Protein AF-A0A923YAT2-F1 (afdb_monomer)

Structure (mmCIF, N/CA/C/O backbone):
data_AF-A0A923YAT2-F1
#
_entry.id   AF-A0A923YAT2-F1
#
loop_
_atom_site.group_PDB
_atom_site.id
_atom_site.type_symbol
_atom_site.label_atom_id
_atom_site.label_alt_id
_atom_site.label_comp_id
_atom_site.label_asym_id
_atom_site.label_entity_id
_atom_site.label_seq_id
_atom_site.pdbx_PDB_ins_code
_atom_site.Cartn_x
_atom_site.Cartn_y
_atom_site.Cartn_z
_atom_site.occupancy
_atom_site.B_iso_or_equiv
_atom_site.auth_seq_id
_atom_site.auth_comp_id
_atom_site.auth_asym_id
_atom_site.auth_atom_id
_atom_site.pdbx_PDB_model_num
ATOM 1 N N . GLY A 1 1 ? 1.892 9.939 -22.460 1.00 54.97 1 GLY A N 1
ATOM 2 C CA . GLY A 1 1 ? 1.083 11.051 -21.912 1.00 54.97 1 GLY A CA 1
ATOM 3 C C . GLY A 1 1 ? 0.301 11.805 -22.978 1.00 54.97 1 GLY A C 1
ATOM 4 O O . GLY A 1 1 ? 0.385 11.478 -24.155 1.00 54.97 1 GLY A O 1
ATOM 5 N N . SER A 1 2 ? -0.443 12.838 -22.567 1.00 58.19 2 SER A N 1
ATOM 6 C CA . SER A 1 2 ? -1.268 13.703 -23.445 1.00 58.19 2 SER A CA 1
ATOM 7 C C . SER A 1 2 ? -0.452 14.661 -24.338 1.00 58.19 2 SER A C 1
ATOM 9 O O . SER A 1 2 ? -1.023 15.493 -25.047 1.00 58.19 2 SER A O 1
ATOM 11 N N . PHE A 1 3 ? 0.873 14.584 -24.266 1.00 66.81 3 PHE A N 1
ATOM 12 C CA . PHE A 1 3 ? 1.813 15.432 -24.986 1.00 66.81 3 PHE A CA 1
ATOM 13 C C . PHE A 1 3 ? 2.069 14.915 -26.404 1.00 66.81 3 PHE A C 1
ATOM 15 O O . PHE A 1 3 ? 1.923 13.723 -26.682 1.00 66.81 3 PHE A O 1
ATOM 22 N N . GLY A 1 4 ? 2.454 15.818 -27.308 1.00 66.25 4 GLY A N 1
ATOM 23 C CA . GLY A 1 4 ? 2.829 15.438 -28.671 1.00 66.25 4 GLY A CA 1
ATOM 24 C C . GLY A 1 4 ? 4.043 14.494 -28.679 1.00 66.25 4 GLY A C 1
ATOM 25 O O . GLY A 1 4 ? 4.857 14.554 -27.757 1.00 66.25 4 GLY A O 1
ATOM 26 N N . PRO A 1 5 ? 4.207 13.648 -29.713 1.00 60.94 5 PRO A N 1
ATOM 27 C CA . PRO A 1 5 ? 5.290 12.658 -29.778 1.00 60.94 5 PRO A CA 1
ATOM 28 C C . PRO A 1 5 ? 6.702 13.272 -29.740 1.00 60.94 5 PRO A C 1
ATOM 30 O O . PRO A 1 5 ? 7.642 12.603 -29.323 1.00 60.94 5 PRO A O 1
ATOM 33 N N . ASP A 1 6 ? 6.851 14.544 -30.121 1.00 65.69 6 ASP A N 1
ATOM 34 C CA . ASP A 1 6 ? 8.136 15.260 -30.119 1.00 65.69 6 ASP A CA 1
ATOM 35 C C . ASP A 1 6 ? 8.481 15.915 -28.766 1.00 65.69 6 ASP A C 1
ATOM 37 O O . ASP A 1 6 ? 9.555 16.498 -28.604 1.00 65.69 6 ASP A O 1
ATOM 41 N N . GLN A 1 7 ? 7.576 15.862 -27.784 1.00 64.69 7 GLN A N 1
ATOM 42 C CA . GLN A 1 7 ? 7.784 16.454 -26.462 1.00 64.69 7 GLN A CA 1
ATOM 43 C C . GLN A 1 7 ? 8.423 15.434 -25.519 1.00 64.69 7 GLN A C 1
ATOM 45 O O . GLN A 1 7 ? 7.945 14.306 -25.392 1.00 64.69 7 GLN A O 1
ATOM 50 N N . ARG A 1 8 ? 9.496 15.824 -24.820 1.00 60.69 8 ARG A N 1
ATOM 51 C CA . ARG A 1 8 ? 10.246 14.947 -23.897 1.00 60.69 8 ARG A CA 1
ATOM 52 C C . ARG A 1 8 ? 9.346 14.394 -22.787 1.00 60.69 8 ARG A C 1
ATOM 54 O O . ARG A 1 8 ? 9.503 13.250 -22.364 1.00 60.69 8 ARG A O 1
ATOM 61 N N . GLU A 1 9 ? 8.376 15.197 -22.369 1.00 66.69 9 GLU A N 1
ATOM 62 C CA . GLU A 1 9 ? 7.363 14.903 -21.362 1.00 66.69 9 GLU A CA 1
ATOM 63 C C . GLU A 1 9 ? 6.476 13.719 -21.762 1.00 66.69 9 GLU A C 1
ATOM 65 O O . GLU A 1 9 ? 5.978 13.017 -20.890 1.00 66.69 9 GLU A O 1
ATOM 70 N N . SER A 1 10 ? 6.329 13.424 -23.060 1.00 63.16 10 SER A N 1
ATOM 71 C CA . SER A 1 10 ? 5.505 12.305 -23.534 1.00 63.16 10 SER A CA 1
ATOM 72 C C . SER A 1 10 ? 5.975 10.943 -23.002 1.00 63.16 10 SER A C 1
ATOM 74 O O . SER A 1 10 ? 5.135 10.070 -22.776 1.00 63.16 10 SER A O 1
ATOM 76 N N . SER A 1 11 ? 7.284 10.807 -22.746 1.00 67.19 11 SER A N 1
ATOM 77 C CA . SER A 1 11 ? 7.952 9.614 -22.199 1.00 67.19 11 SER A CA 1
ATOM 78 C C . SER A 1 11 ? 8.101 9.607 -20.671 1.00 67.19 11 SER A C 1
ATOM 80 O O . SER A 1 11 ? 8.529 8.611 -20.092 1.00 67.19 11 SER A O 1
ATOM 82 N N . ALA A 1 12 ? 7.758 10.720 -20.016 1.00 71.81 12 ALA A N 1
ATOM 83 C CA . ALA A 1 12 ? 7.794 10.887 -18.563 1.00 71.81 12 ALA A CA 1
ATOM 84 C C . ALA A 1 12 ? 6.390 10.927 -17.932 1.00 71.81 12 ALA A C 1
ATOM 86 O O . ALA A 1 12 ? 6.276 11.007 -16.711 1.00 71.81 12 ALA A O 1
ATOM 87 N N . ASP A 1 13 ? 5.340 10.923 -18.756 1.00 78.25 13 ASP A N 1
ATOM 88 C CA . ASP A 1 13 ? 3.966 11.189 -18.346 1.00 78.25 13 ASP A CA 1
ATOM 89 C C . ASP A 1 13 ? 2.993 10.097 -18.806 1.00 78.25 13 ASP A C 1
ATOM 91 O O . ASP A 1 13 ? 3.117 9.528 -19.897 1.00 78.25 13 ASP A O 1
ATOM 95 N N . PHE A 1 14 ? 1.960 9.875 -17.999 1.00 86.88 14 PHE A N 1
ATOM 96 C CA . PHE A 1 14 ? 0.966 8.819 -18.167 1.00 86.88 14 PHE A CA 1
ATOM 97 C C . PHE A 1 14 ? -0.421 9.403 -18.427 1.00 86.88 14 PHE A C 1
ATOM 99 O O . PHE A 1 14 ? -0.790 10.449 -17.896 1.00 86.88 14 PHE A O 1
ATOM 106 N N . PHE A 1 15 ? -1.238 8.712 -19.219 1.00 87.44 15 PHE A N 1
ATOM 107 C CA . PHE A 1 15 ? -2.654 9.048 -19.319 1.00 87.44 15 PHE A CA 1
ATOM 108 C C . PHE A 1 15 ? -3.359 8.856 -17.962 1.00 87.44 15 PHE A C 1
ATOM 110 O O . PHE A 1 15 ? -2.971 7.988 -17.169 1.00 87.44 15 PHE A O 1
ATOM 117 N N . PRO A 1 16 ? -4.434 9.616 -17.678 1.00 87.69 16 PRO A N 1
ATOM 118 C CA . PRO A 1 16 ? -5.223 9.419 -16.467 1.00 87.69 16 PRO A CA 1
ATOM 119 C C . PRO A 1 16 ? -5.673 7.958 -16.306 1.00 87.69 16 PRO A C 1
ATOM 121 O O . PRO A 1 16 ? -6.357 7.408 -17.168 1.00 87.69 16 PRO A O 1
ATOM 124 N N . GLY A 1 17 ? -5.286 7.324 -15.196 1.00 87.75 17 GLY A N 1
ATOM 125 C CA . GLY A 1 17 ? -5.617 5.927 -14.899 1.00 87.75 17 GLY A CA 1
ATOM 126 C C . GLY A 1 17 ? -4.781 4.871 -15.639 1.00 87.75 17 GLY A C 1
ATOM 127 O O . GLY A 1 17 ? -5.051 3.677 -15.478 1.00 87.75 17 GLY A O 1
ATOM 128 N N . GLU A 1 18 ? -3.782 5.269 -16.433 1.00 91.75 18 GLU A N 1
ATOM 129 C CA . GLU A 1 18 ? -2.864 4.343 -17.107 1.00 91.75 18 GLU A CA 1
ATOM 130 C C . GLU A 1 18 ? -1.919 3.675 -16.105 1.00 91.75 18 GLU A C 1
ATOM 132 O O . GLU A 1 18 ? -1.919 2.447 -16.006 1.00 91.75 18 GLU A O 1
ATOM 137 N N . TYR A 1 19 ? -1.179 4.492 -15.347 1.00 94.25 19 TYR A N 1
ATOM 138 C CA . TYR A 1 19 ? -0.195 4.057 -14.354 1.00 94.25 19 TYR A CA 1
ATOM 139 C C . TYR A 1 19 ? -0.755 4.085 -12.928 1.00 94.25 19 TYR A C 1
ATOM 141 O O . TYR A 1 19 ? -0.796 3.055 -12.260 1.00 94.25 19 TYR A O 1
ATOM 149 N N . THR A 1 20 ? -1.236 5.239 -12.461 1.00 95.44 20 THR A N 1
ATOM 150 C CA . THR A 1 20 ? -1.784 5.397 -11.105 1.00 95.44 20 THR A CA 1
ATOM 151 C C . THR A 1 20 ? -3.303 5.387 -11.133 1.00 95.44 20 THR A C 1
ATOM 153 O O . THR A 1 20 ? -3.920 6.141 -11.890 1.00 95.44 20 THR A O 1
ATOM 156 N N . ARG A 1 21 ? -3.916 4.574 -10.269 1.00 96.12 21 ARG A N 1
ATOM 157 C CA . ARG A 1 21 ? -5.365 4.572 -10.034 1.00 96.12 21 ARG A CA 1
ATOM 158 C C . ARG A 1 21 ? -5.662 4.780 -8.561 1.00 96.12 21 ARG A C 1
ATOM 160 O O . ARG A 1 21 ? -5.119 4.071 -7.720 1.00 96.12 21 ARG A O 1
ATOM 167 N N . ASP A 1 22 ? -6.552 5.723 -8.278 1.00 95.56 22 ASP A N 1
ATOM 168 C CA . ASP A 1 22 ? -7.199 5.848 -6.975 1.00 95.56 22 ASP A CA 1
ATOM 169 C C . ASP A 1 22 ? -8.549 5.124 -7.017 1.00 95.56 22 ASP A C 1
ATOM 171 O O . ASP A 1 22 ? -9.368 5.335 -7.917 1.00 95.56 22 ASP A O 1
ATOM 175 N N . HIS A 1 23 ? -8.761 4.231 -6.061 1.00 95.81 23 HIS A N 1
ATOM 176 C CA . HIS A 1 23 ? -9.952 3.411 -5.934 1.00 95.81 23 HIS A CA 1
ATOM 177 C C . HIS A 1 23 ? -10.751 3.890 -4.732 1.00 95.81 23 HIS A C 1
ATOM 179 O O . HIS A 1 23 ? -10.309 3.741 -3.599 1.00 95.81 23 HIS A O 1
ATOM 185 N N . VAL A 1 24 ? -11.952 4.419 -4.972 1.00 95.31 24 VAL A N 1
ATOM 186 C CA . VAL A 1 24 ? -12.795 5.035 -3.938 1.00 95.31 24 VAL A CA 1
ATOM 187 C C . VAL A 1 24 ? -14.120 4.290 -3.817 1.00 95.31 24 VAL A C 1
ATOM 189 O O . VAL A 1 24 ? -14.835 4.093 -4.802 1.00 95.31 24 VAL A O 1
ATOM 192 N N . MET A 1 25 ? -14.484 3.903 -2.595 1.00 94.19 25 MET A N 1
ATOM 193 C CA . MET A 1 25 ? -15.738 3.206 -2.321 1.00 94.19 25 MET A CA 1
ATOM 194 C C . MET A 1 25 ? -16.921 4.180 -2.232 1.00 94.19 25 MET A C 1
ATOM 196 O O . MET A 1 25 ? -17.197 4.766 -1.183 1.00 94.19 25 MET A O 1
ATOM 200 N N . ALA A 1 26 ? -17.678 4.302 -3.321 1.00 93.25 26 ALA A N 1
ATOM 201 C CA . ALA A 1 26 ? -18.949 5.022 -3.339 1.00 93.25 26 ALA A CA 1
ATOM 202 C C . ALA A 1 26 ? -20.097 4.123 -2.840 1.00 93.25 26 ALA A C 1
ATOM 204 O O . ALA A 1 26 ? -20.495 3.162 -3.499 1.00 93.25 26 ALA A O 1
ATOM 205 N N . ARG A 1 27 ? -20.660 4.435 -1.666 1.00 89.19 27 ARG A N 1
ATOM 206 C CA . ARG A 1 27 ? -21.731 3.640 -1.037 1.00 89.19 27 ARG A CA 1
ATOM 207 C C . ARG A 1 27 ? -23.100 4.086 -1.548 1.00 89.19 27 ARG A C 1
ATOM 209 O O . ARG A 1 27 ? -23.680 5.030 -1.022 1.00 89.19 27 ARG A O 1
ATOM 216 N N . THR A 1 28 ? -23.623 3.408 -2.565 1.00 85.44 28 THR A N 1
ATOM 217 C CA . THR A 1 28 ? -24.912 3.771 -3.186 1.00 85.44 28 THR A CA 1
ATOM 218 C C . THR A 1 28 ? -26.103 2.970 -2.648 1.00 85.44 28 THR A C 1
ATOM 220 O O . THR A 1 28 ? -27.251 3.328 -2.903 1.00 85.44 28 THR A O 1
ATOM 223 N N . GLY A 1 29 ? -25.864 1.885 -1.901 1.00 83.00 29 GLY A N 1
ATOM 224 C CA . GLY A 1 29 ? -26.924 0.951 -1.513 1.00 83.00 29 GLY A CA 1
ATOM 225 C C . GLY A 1 29 ? -27.576 0.337 -2.755 1.00 83.00 29 GLY A C 1
ATOM 226 O O . GLY A 1 29 ? -26.881 -0.180 -3.624 1.00 83.00 29 GLY A O 1
ATOM 227 N N . SER A 1 30 ? -28.903 0.424 -2.860 1.00 82.94 30 SER A N 1
ATOM 228 C CA . SER A 1 30 ? -29.651 0.022 -4.061 1.00 82.94 30 SER A CA 1
ATOM 229 C C . SER A 1 30 ? -29.767 1.127 -5.121 1.00 82.94 30 SER A C 1
ATOM 231 O O . SER A 1 30 ? -30.329 0.890 -6.191 1.00 82.94 30 SER A O 1
ATOM 233 N N . ALA A 1 31 ? -29.281 2.340 -4.842 1.00 85.31 31 ALA A N 1
ATOM 234 C CA . ALA A 1 31 ? -29.333 3.444 -5.790 1.00 85.31 31 ALA A CA 1
ATOM 235 C C . ALA A 1 31 ? -28.235 3.319 -6.858 1.00 85.31 31 ALA A C 1
ATOM 237 O O . ALA A 1 31 ? -27.188 2.699 -6.650 1.00 85.31 31 ALA A O 1
ATOM 238 N N . LYS A 1 32 ? -28.461 3.956 -8.011 1.00 89.19 32 LYS A N 1
ATOM 239 C CA . LYS A 1 32 ? -27.419 4.132 -9.030 1.00 89.19 32 LYS A CA 1
ATOM 240 C C . LYS A 1 32 ? -26.318 5.059 -8.508 1.00 89.19 32 LYS A C 1
ATOM 242 O O . LYS A 1 32 ? -26.571 5.925 -7.669 1.00 89.19 32 LYS A O 1
ATOM 247 N N . LEU A 1 33 ? -25.110 4.908 -9.047 1.00 91.75 33 LEU A N 1
ATOM 248 C CA . LEU A 1 33 ? -24.006 5.822 -8.767 1.00 91.75 33 LEU A CA 1
ATOM 249 C C . LEU A 1 33 ? -24.360 7.237 -9.238 1.00 91.75 33 LEU A C 1
ATOM 251 O O . LEU A 1 33 ? -24.637 7.456 -10.414 1.00 91.75 33 LEU A O 1
ATOM 255 N N . GLY A 1 34 ? -24.351 8.186 -8.304 1.00 93.06 34 GLY A N 1
ATOM 256 C CA . GLY A 1 34 ? -24.546 9.609 -8.566 1.00 93.06 34 GLY A CA 1
ATOM 257 C C . GLY A 1 34 ? -23.399 10.437 -7.994 1.00 93.06 34 GLY A C 1
ATOM 258 O O . GLY A 1 34 ? -22.631 9.955 -7.161 1.00 93.06 34 GLY A O 1
ATOM 259 N N . THR A 1 35 ? -23.304 11.703 -8.402 1.00 93.69 35 THR A N 1
ATOM 260 C CA . THR A 1 35 ? -22.211 12.611 -8.013 1.00 93.69 35 THR A CA 1
ATOM 261 C C . THR A 1 35 ? -22.046 12.727 -6.500 1.00 93.69 35 THR A C 1
ATOM 263 O O . THR A 1 35 ? -20.927 12.686 -5.999 1.00 93.69 35 THR A O 1
ATOM 266 N N . GLN A 1 36 ? -23.152 12.796 -5.755 1.00 93.50 36 GLN A N 1
ATOM 267 C CA . GLN A 1 36 ? -23.110 12.871 -4.294 1.00 93.50 36 GLN A CA 1
ATOM 268 C C . GLN A 1 36 ? -22.436 11.638 -3.672 1.00 93.50 36 GLN A C 1
ATOM 270 O O . GLN A 1 36 ? -21.592 11.788 -2.796 1.00 93.50 36 GLN A O 1
ATOM 275 N N . ALA A 1 37 ? -22.730 10.433 -4.171 1.00 92.94 37 ALA A N 1
ATOM 276 C CA . ALA A 1 37 ? -22.115 9.203 -3.673 1.00 92.94 37 ALA A CA 1
ATOM 277 C C . ALA A 1 37 ? -20.604 9.145 -3.957 1.00 92.94 37 ALA A C 1
ATOM 279 O O . ALA A 1 37 ? -19.855 8.594 -3.154 1.00 92.94 37 ALA A O 1
ATOM 280 N N . ILE A 1 38 ? -20.151 9.741 -5.067 1.00 92.56 38 ILE A N 1
ATOM 281 C CA . ILE A 1 38 ? -18.722 9.876 -5.389 1.00 92.56 38 ILE A CA 1
ATOM 282 C C . ILE A 1 38 ? -18.047 10.815 -4.385 1.00 92.56 38 ILE A C 1
ATOM 284 O O . ILE A 1 38 ? -17.044 10.449 -3.776 1.00 92.56 38 ILE A O 1
ATOM 288 N N . VAL A 1 39 ? -18.618 12.004 -4.169 1.00 94.38 39 VAL A N 1
ATOM 289 C CA . VAL A 1 39 ? -18.073 12.985 -3.218 1.00 94.38 39 VAL A CA 1
ATOM 290 C C . VAL A 1 39 ? -18.070 12.426 -1.793 1.00 94.38 39 VAL A C 1
ATOM 292 O O . VAL A 1 39 ? -17.099 12.608 -1.061 1.00 94.38 39 VAL A O 1
ATOM 295 N N . ASP A 1 40 ? -19.121 11.714 -1.393 1.00 93.38 40 ASP A N 1
ATOM 296 C CA . ASP A 1 40 ? -19.187 11.087 -0.074 1.00 93.38 40 ASP A CA 1
ATOM 297 C C . ASP A 1 40 ? -18.198 9.930 0.073 1.00 93.38 40 ASP A C 1
ATOM 299 O O . ASP A 1 40 ? -17.637 9.770 1.155 1.00 93.38 40 ASP A O 1
ATOM 303 N N . GLY A 1 41 ? -17.931 9.174 -0.996 1.00 93.19 41 GLY A N 1
ATOM 304 C CA . GLY A 1 41 ? -16.860 8.177 -1.029 1.00 93.19 41 GLY A CA 1
ATOM 305 C C . GLY A 1 41 ? -15.482 8.810 -0.830 1.00 93.19 41 GLY A C 1
ATOM 306 O O . GLY A 1 41 ? -14.716 8.360 0.020 1.00 93.19 41 GLY A O 1
ATOM 307 N N . LEU A 1 42 ? -15.197 9.912 -1.534 1.00 93.69 42 LEU A N 1
ATOM 308 C CA . LEU A 1 42 ? -13.946 10.665 -1.373 1.00 93.69 42 LEU A CA 1
ATOM 309 C C . LEU A 1 42 ? -13.785 11.176 0.065 1.00 93.69 42 LEU A C 1
ATOM 311 O O . LEU A 1 42 ? -12.725 11.030 0.669 1.00 93.69 42 LEU A O 1
ATOM 315 N N . ARG A 1 43 ? -14.857 11.722 0.653 1.00 93.12 43 ARG A N 1
ATOM 316 C CA . ARG A 1 43 ? -14.859 12.184 2.052 1.00 93.12 43 ARG A CA 1
ATOM 317 C C . ARG A 1 43 ? -14.754 11.054 3.065 1.00 93.12 43 ARG A C 1
ATOM 319 O O . ARG A 1 43 ? -14.300 11.300 4.178 1.00 93.12 43 ARG A O 1
ATOM 326 N N . SER A 1 44 ? -15.217 9.849 2.734 1.00 93.50 44 SER A N 1
ATOM 327 C CA . SER A 1 44 ? -15.180 8.733 3.677 1.00 93.50 44 SER A CA 1
ATOM 328 C C . SER A 1 44 ? -13.774 8.185 3.868 1.00 93.50 44 SER A C 1
ATOM 330 O O . SER A 1 44 ? -13.582 7.403 4.787 1.00 93.50 44 SER A O 1
ATOM 332 N N . GLY A 1 45 ? -12.834 8.491 2.968 1.00 93.38 45 GLY A N 1
ATOM 333 C CA . GLY A 1 45 ? -11.484 7.937 3.006 1.00 93.38 45 GLY A CA 1
ATOM 334 C C . GLY A 1 45 ? -11.430 6.419 2.818 1.00 93.38 45 GLY A C 1
ATOM 335 O O . GLY A 1 45 ? -10.386 5.826 3.076 1.00 93.38 45 GLY A O 1
ATOM 336 N N . ASN A 1 46 ? -12.516 5.779 2.363 1.00 95.25 46 ASN A N 1
ATOM 337 C CA . ASN A 1 46 ? -12.489 4.359 2.019 1.00 95.25 46 ASN A CA 1
ATOM 338 C C . ASN A 1 46 ? -11.896 4.227 0.618 1.00 95.25 46 ASN A C 1
ATOM 340 O O . ASN A 1 46 ? -12.618 4.063 -0.370 1.00 95.25 46 ASN A O 1
ATOM 344 N N . SER A 1 47 ? -10.580 4.414 0.562 1.00 96.31 47 SER A N 1
ATOM 345 C CA . SER A 1 47 ? -9.823 4.446 -0.672 1.00 96.31 47 SER A CA 1
ATOM 346 C C . SER A 1 47 ? -8.429 3.851 -0.535 1.00 96.31 47 SER A C 1
ATOM 348 O O . SER A 1 47 ? -7.849 3.769 0.555 1.00 96.31 47 SER A O 1
ATOM 350 N N . PHE A 1 48 ? -7.907 3.425 -1.677 1.00 97.75 48 PHE A N 1
ATOM 351 C CA . PHE A 1 48 ? -6.529 3.001 -1.843 1.00 97.75 48 PHE A CA 1
ATOM 352 C C . PHE A 1 48 ? -6.035 3.414 -3.224 1.00 97.75 48 PHE A C 1
ATOM 354 O O . PHE A 1 48 ? -6.801 3.455 -4.185 1.00 97.75 48 PHE A O 1
ATOM 361 N N . VAL A 1 49 ? -4.739 3.669 -3.323 1.00 97.88 49 VAL A N 1
ATOM 362 C CA . VAL A 1 49 ? -4.061 3.959 -4.584 1.00 97.88 49 VAL A CA 1
ATOM 363 C C . VAL A 1 49 ? -3.203 2.767 -4.975 1.00 97.88 49 VAL A C 1
ATOM 365 O O . VAL A 1 49 ? -2.584 2.154 -4.106 1.00 97.88 49 VAL A O 1
ATOM 368 N N . ALA A 1 50 ? -3.160 2.439 -6.262 1.00 98.00 50 ALA A N 1
ATOM 369 C CA . ALA A 1 50 ? -2.290 1.405 -6.807 1.00 98.00 50 ALA A CA 1
ATOM 370 C C . ALA A 1 50 ? -1.591 1.894 -8.079 1.00 98.00 50 ALA A C 1
ATOM 372 O O . ALA A 1 50 ? -2.209 2.531 -8.941 1.00 98.00 50 ALA A O 1
ATOM 373 N N . ASN A 1 51 ? -0.305 1.570 -8.196 1.00 97.69 51 ASN A N 1
ATOM 374 C CA . ASN A 1 51 ? 0.497 1.801 -9.387 1.00 97.69 51 ASN A CA 1
ATOM 375 C C . ASN A 1 51 ? 0.559 0.546 -10.257 1.00 97.69 51 ASN A C 1
ATOM 377 O O . ASN A 1 51 ? 0.551 -0.583 -9.766 1.00 97.69 51 ASN A O 1
ATOM 381 N N . GLY A 1 52 ? 0.595 0.759 -11.568 1.00 96.25 52 GLY A N 1
ATOM 382 C CA . GLY A 1 52 ? 0.786 -0.258 -12.591 1.00 96.25 52 GLY A CA 1
ATOM 383 C C . GLY A 1 52 ? -0.158 -1.455 -12.513 1.00 96.25 52 GLY A C 1
ATOM 384 O O . GLY A 1 52 ? 0.212 -2.552 -12.919 1.00 96.25 52 GLY A O 1
ATOM 385 N N . GLN A 1 53 ? -1.367 -1.247 -11.981 1.00 95.88 53 GLN A N 1
ATOM 386 C CA . GLN A 1 53 ? -2.352 -2.304 -11.730 1.00 95.88 53 GLN A CA 1
ATOM 387 C C . GLN A 1 53 ? -1.815 -3.453 -10.859 1.00 95.88 53 GLN A C 1
ATOM 389 O O . GLN A 1 53 ? -2.299 -4.571 -10.988 1.00 95.88 53 GLN A O 1
ATOM 394 N N . LEU A 1 54 ? -0.860 -3.177 -9.960 1.00 97.88 54 LEU A N 1
ATOM 395 C CA . LEU A 1 54 ? -0.309 -4.173 -9.035 1.00 97.88 54 LEU A CA 1
ATOM 396 C C . LEU A 1 54 ? -1.405 -4.866 -8.212 1.00 97.88 54 LEU A C 1
ATOM 398 O O . LEU A 1 54 ? -1.343 -6.062 -7.953 1.00 97.88 54 LEU A O 1
ATOM 402 N N . ILE A 1 55 ? -2.426 -4.102 -7.821 1.00 98.06 55 ILE A N 1
ATOM 403 C CA . ILE A 1 55 ? -3.698 -4.629 -7.336 1.00 98.06 55 ILE A CA 1
ATOM 404 C C . ILE A 1 55 ? -4.850 -3.859 -7.979 1.00 98.06 55 ILE A C 1
ATOM 406 O O . ILE A 1 55 ? -4.706 -2.685 -8.326 1.00 98.06 55 ILE A O 1
ATOM 410 N N . ASP A 1 56 ? -6.014 -4.493 -8.101 1.00 96.44 56 ASP A N 1
ATOM 411 C CA . ASP A 1 56 ? -7.231 -3.842 -8.612 1.00 96.44 56 ASP A CA 1
ATOM 412 C C . ASP A 1 56 ? -8.464 -4.011 -7.703 1.00 96.44 56 ASP A C 1
ATOM 414 O O . ASP A 1 56 ? -9.529 -3.427 -7.948 1.00 96.44 56 ASP A O 1
ATOM 418 N N . ARG A 1 57 ? -8.314 -4.78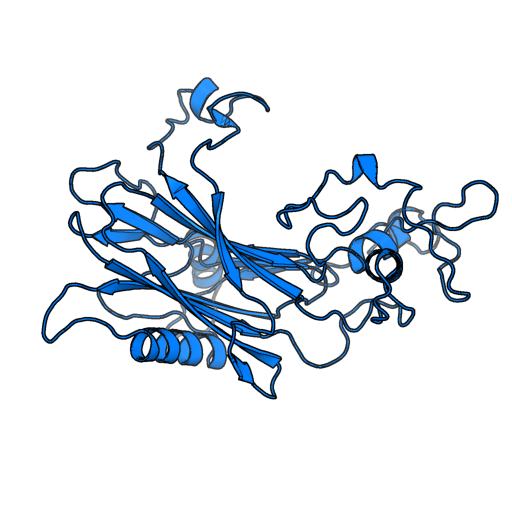5 -6.623 1.00 97.12 57 ARG A N 1
ATOM 419 C CA . ARG A 1 57 ? -9.297 -4.964 -5.551 1.00 97.12 57 ARG A CA 1
ATOM 420 C C . ARG A 1 57 ? -8.594 -4.976 -4.204 1.00 97.12 57 ARG A C 1
ATOM 422 O O . ARG A 1 57 ? -7.548 -5.604 -4.057 1.00 97.12 57 ARG A O 1
ATOM 429 N N . LEU A 1 58 ? -9.228 -4.353 -3.215 1.00 98.00 58 LEU A N 1
ATOM 430 C CA . LEU A 1 58 ? -8.827 -4.407 -1.815 1.00 98.00 58 LEU A CA 1
ATOM 431 C C . LEU A 1 58 ? -10.068 -4.352 -0.920 1.00 98.00 58 LEU A C 1
ATOM 433 O O . LEU A 1 58 ? -10.886 -3.441 -1.034 1.00 98.00 58 LEU A O 1
ATOM 437 N N . ALA A 1 59 ? -10.163 -5.292 0.014 1.00 97.94 59 ALA A N 1
ATOM 438 C CA . ALA A 1 59 ? -10.965 -5.170 1.219 1.00 97.94 59 ALA A CA 1
ATOM 439 C C . ALA A 1 59 ? -10.028 -5.205 2.427 1.00 97.94 59 ALA A C 1
ATOM 441 O O . ALA A 1 59 ? -9.306 -6.179 2.647 1.00 97.94 59 ALA A O 1
ATOM 442 N N . PHE A 1 60 ? -10.055 -4.133 3.213 1.00 98.06 60 PHE A N 1
ATOM 443 C CA . PHE A 1 60 ? -9.279 -4.003 4.437 1.00 98.06 60 PHE A CA 1
ATOM 444 C C . PHE A 1 60 ? -10.227 -3.749 5.602 1.00 98.06 60 PHE A C 1
ATOM 446 O O . PHE A 1 60 ? -11.010 -2.794 5.585 1.00 98.06 60 PHE A O 1
ATOM 453 N N . VAL A 1 61 ? -10.200 -4.649 6.580 1.00 98.12 61 VAL A N 1
ATOM 454 C CA . VAL A 1 61 ? -11.205 -4.729 7.637 1.00 98.12 61 VAL A CA 1
ATOM 455 C C . VAL A 1 61 ? -10.532 -4.932 8.982 1.00 98.12 61 VAL A C 1
ATOM 457 O O . VAL A 1 61 ? -9.710 -5.833 9.134 1.00 98.12 61 VAL A O 1
ATOM 460 N N . ALA A 1 62 ? -10.945 -4.156 9.980 1.00 98.12 62 ALA A N 1
ATOM 461 C CA . ALA A 1 62 ? -10.603 -4.387 11.375 1.00 98.12 62 ALA A CA 1
ATOM 462 C C . ALA A 1 62 ? -11.878 -4.625 12.186 1.00 98.12 62 ALA A C 1
ATOM 464 O O . ALA A 1 62 ? -12.805 -3.822 12.145 1.00 98.12 62 ALA A O 1
ATOM 465 N N . CYS A 1 63 ? -11.926 -5.712 12.948 1.00 98.38 63 CYS A N 1
ATOM 466 C CA . CYS A 1 63 ? -13.065 -6.070 13.785 1.00 98.38 63 CYS A CA 1
ATOM 467 C C . CYS A 1 63 ? -12.628 -6.266 15.234 1.00 98.38 63 CYS A C 1
ATOM 469 O O . CYS A 1 63 ? -11.669 -6.989 15.502 1.00 98.38 63 CYS A O 1
ATOM 471 N N . VAL A 1 64 ? -13.370 -5.688 16.181 1.00 97.69 64 VAL A N 1
ATOM 472 C CA . VAL A 1 64 ? -13.118 -5.927 17.607 1.00 97.69 64 VAL A CA 1
ATOM 473 C C . VAL A 1 64 ? -13.494 -7.359 17.986 1.00 97.69 64 VAL A C 1
ATOM 475 O O . VAL A 1 64 ? -14.487 -7.904 17.504 1.00 97.69 64 VAL A O 1
ATOM 478 N N . SER A 1 65 ? -12.714 -7.972 18.861 1.00 97.00 65 SER A N 1
ATOM 479 C CA . SER A 1 65 ? -12.976 -9.270 19.461 1.00 97.00 65 SER A CA 1
ATOM 480 C C . SER A 1 65 ? -12.763 -9.170 20.968 1.00 97.00 65 SER A C 1
ATOM 482 O O . SER A 1 65 ? -11.775 -8.605 21.439 1.00 97.00 65 SER A O 1
ATOM 484 N N . TYR A 1 66 ? -13.707 -9.722 21.727 1.00 94.00 66 TYR A N 1
ATOM 485 C CA . TYR A 1 66 ? -13.596 -9.883 23.172 1.00 94.00 66 TYR A CA 1
ATOM 486 C C . TYR A 1 66 ? -13.589 -11.374 23.507 1.00 94.00 66 TYR A C 1
ATOM 488 O O . TYR A 1 66 ? -14.310 -12.127 22.848 1.00 94.00 66 TYR A O 1
ATOM 496 N N . PRO A 1 67 ? -12.819 -11.812 24.519 1.00 88.81 67 PRO A N 1
ATOM 497 C CA . PRO A 1 67 ? -12.876 -13.188 24.991 1.00 88.81 67 PRO A CA 1
ATOM 498 C C . PRO A 1 67 ? -14.305 -13.601 25.366 1.00 88.81 67 PRO A C 1
ATOM 500 O O . PRO A 1 67 ? -15.055 -12.816 25.948 1.00 88.81 67 PRO A O 1
ATOM 503 N N . GLY A 1 68 ? -14.669 -14.843 25.050 1.00 89.56 68 GLY A N 1
ATOM 504 C CA . GLY A 1 68 ? -15.972 -15.426 25.365 1.00 89.56 68 GLY A CA 1
ATOM 505 C C . GLY A 1 68 ? -16.668 -16.044 24.147 1.00 89.56 68 GLY A C 1
ATOM 506 O O . GLY A 1 68 ? -16.094 -16.086 23.059 1.00 89.56 68 GLY A O 1
ATOM 507 N N . PRO A 1 69 ? -17.919 -16.514 24.304 1.00 85.38 69 PRO A N 1
ATOM 508 C CA . PRO A 1 69 ? -18.649 -17.236 23.254 1.00 85.38 69 PRO A CA 1
ATOM 509 C C . PRO A 1 69 ? -18.875 -16.443 21.956 1.00 85.38 69 PRO A C 1
ATOM 511 O O . PRO A 1 69 ? -19.094 -17.036 20.907 1.00 85.38 69 PRO A O 1
ATOM 514 N N . GLY A 1 70 ? -18.820 -15.107 22.020 1.00 85.81 70 GLY A N 1
ATOM 515 C CA . GLY A 1 70 ? -18.947 -14.206 20.867 1.00 85.81 70 GLY A CA 1
ATOM 516 C C . GLY A 1 70 ? -17.614 -13.725 20.282 1.00 85.81 70 GLY A C 1
ATOM 517 O O . GLY A 1 70 ? -17.614 -12.774 19.498 1.00 85.81 70 GLY A O 1
ATOM 518 N N . ALA A 1 71 ? -16.482 -14.314 20.685 1.00 93.00 71 ALA A N 1
ATOM 519 C CA . ALA A 1 71 ? -15.171 -13.944 20.165 1.00 93.00 71 ALA A CA 1
ATOM 520 C C . ALA A 1 71 ? -15.115 -14.147 18.646 1.00 93.00 71 ALA A C 1
ATOM 522 O O . ALA A 1 71 ? -15.508 -15.190 18.116 1.00 93.00 71 ALA A O 1
ATOM 523 N N . ARG A 1 72 ? -14.592 -13.155 17.923 1.00 95.56 72 ARG A N 1
ATOM 524 C CA . ARG A 1 72 ? -14.468 -13.258 16.469 1.00 95.56 72 ARG A CA 1
ATOM 525 C C . ARG A 1 72 ? -13.281 -14.118 16.105 1.00 95.56 72 ARG A C 1
ATOM 527 O O . ARG A 1 72 ? -12.156 -13.848 16.525 1.00 95.56 72 ARG A O 1
ATOM 534 N N . SER A 1 73 ? -13.519 -15.109 15.255 1.00 96.19 73 SER A N 1
ATOM 535 C CA . SER A 1 73 ? -12.464 -15.934 14.666 1.00 96.19 73 SER A CA 1
ATOM 536 C C . SER A 1 73 ? -11.782 -15.214 13.494 1.00 96.19 73 SER A C 1
ATOM 538 O O . SER A 1 73 ? -12.363 -14.313 12.883 1.00 96.19 73 SER A O 1
ATOM 540 N N . ASN A 1 74 ? -10.559 -15.635 13.148 1.00 97.06 74 ASN A N 1
ATOM 541 C CA . ASN A 1 74 ? -9.877 -15.139 11.945 1.00 97.06 74 ASN A CA 1
ATOM 542 C C . ASN A 1 74 ? -10.710 -15.457 10.702 1.00 97.06 74 ASN A C 1
ATOM 544 O O . ASN A 1 74 ? -10.980 -14.570 9.901 1.00 97.06 74 ASN A O 1
ATOM 548 N N . ALA A 1 75 ? -11.199 -16.696 10.613 1.00 97.12 75 ALA A N 1
ATOM 549 C CA . ALA A 1 75 ? -11.995 -17.176 9.492 1.00 97.12 75 ALA A CA 1
ATOM 550 C C . ALA A 1 75 ? -13.268 -16.344 9.265 1.00 97.12 75 ALA A C 1
ATOM 552 O O . ALA A 1 75 ? -13.586 -16.022 8.126 1.00 97.12 75 ALA A O 1
ATOM 553 N N . SER A 1 76 ? -13.974 -15.941 10.330 1.00 96.50 76 SER A N 1
ATOM 554 C CA . SER A 1 76 ? -15.192 -15.128 10.188 1.00 96.50 76 SER A CA 1
ATOM 555 C C . SER A 1 76 ? -14.921 -13.733 9.625 1.00 96.50 76 SER A C 1
ATOM 557 O O . SER A 1 76 ? -15.704 -13.235 8.820 1.00 96.50 76 SER A O 1
ATOM 559 N N . VAL A 1 77 ? -13.814 -13.101 10.028 1.00 98.06 77 VAL A N 1
ATOM 560 C CA . VAL A 1 77 ? -13.458 -11.759 9.543 1.00 98.06 77 VAL A CA 1
ATOM 561 C C . VAL A 1 77 ? -12.882 -11.840 8.130 1.00 98.06 77 VAL A C 1
ATOM 563 O O . VAL A 1 77 ? -13.230 -11.017 7.287 1.00 98.06 77 VAL A O 1
ATOM 566 N N . GLU A 1 78 ? -12.097 -12.879 7.835 1.00 98.25 78 GLU A N 1
ATOM 567 C CA . GLU A 1 78 ? -11.601 -13.146 6.484 1.00 98.25 78 GLU A CA 1
ATOM 568 C C . GLU A 1 78 ? -12.728 -13.438 5.494 1.00 98.25 78 GLU A C 1
ATOM 570 O O . GLU A 1 78 ? -12.716 -12.909 4.388 1.00 98.25 78 GLU A O 1
ATOM 575 N N . ALA A 1 79 ? -13.736 -14.223 5.880 1.00 97.25 79 ALA A N 1
ATOM 576 C CA . ALA A 1 79 ? -14.888 -14.500 5.025 1.00 97.25 79 ALA A CA 1
ATOM 577 C C . ALA A 1 79 ? -15.677 -13.221 4.690 1.00 97.25 79 ALA A C 1
ATOM 579 O O . ALA A 1 79 ? -16.093 -13.026 3.544 1.00 97.25 79 ALA A O 1
ATOM 580 N N . ALA A 1 80 ? -15.843 -12.323 5.668 1.00 97.19 80 ALA A N 1
ATOM 581 C CA . ALA A 1 80 ? -16.477 -11.026 5.452 1.00 97.19 80 ALA A CA 1
ATOM 582 C C . ALA A 1 80 ? -15.656 -10.136 4.502 1.00 97.19 80 ALA A C 1
ATOM 584 O O . ALA A 1 80 ? -16.214 -9.574 3.559 1.00 97.19 80 ALA A O 1
ATOM 585 N N . ALA A 1 81 ? -14.338 -10.049 4.708 1.00 97.88 81 ALA A N 1
ATOM 586 C CA . ALA A 1 81 ? -13.442 -9.292 3.834 1.00 97.88 81 ALA A CA 1
ATOM 587 C C . ALA A 1 81 ? -13.395 -9.880 2.412 1.00 97.88 81 ALA A C 1
ATOM 589 O O . ALA A 1 81 ? -13.454 -9.137 1.437 1.00 97.88 81 ALA A O 1
ATOM 590 N N . ALA A 1 82 ? -13.379 -11.207 2.278 1.00 97.50 82 ALA A N 1
ATOM 591 C CA . ALA A 1 82 ? -13.394 -11.886 0.985 1.00 97.50 82 ALA A CA 1
ATOM 592 C C . ALA A 1 82 ? -14.695 -11.624 0.218 1.00 97.50 82 ALA A C 1
ATOM 594 O O . ALA A 1 82 ? -14.658 -11.319 -0.971 1.00 97.50 82 ALA A O 1
ATOM 595 N N . THR A 1 83 ? -15.839 -11.665 0.907 1.00 96.62 83 THR A N 1
ATOM 596 C CA . THR A 1 83 ? -17.141 -11.324 0.313 1.00 96.62 83 THR A CA 1
ATOM 597 C C . THR A 1 83 ? -17.176 -9.866 -0.149 1.00 96.62 83 THR A C 1
ATOM 599 O O . THR A 1 83 ? -17.677 -9.576 -1.235 1.00 96.62 83 THR A O 1
ATOM 602 N N . ALA A 1 84 ? -16.622 -8.949 0.649 1.00 95.75 84 ALA A N 1
ATOM 603 C CA . ALA A 1 84 ? -16.534 -7.534 0.300 1.00 95.75 84 ALA A CA 1
ATOM 604 C C . ALA A 1 84 ? -15.642 -7.294 -0.932 1.00 95.75 84 ALA A C 1
ATOM 606 O O . ALA A 1 84 ? -16.051 -6.592 -1.856 1.00 95.75 84 ALA A O 1
ATOM 607 N N . ALA A 1 85 ? -14.467 -7.931 -0.993 1.00 96.06 85 ALA A N 1
ATOM 608 C CA . ALA A 1 85 ? -13.560 -7.834 -2.138 1.00 96.06 85 ALA A CA 1
ATOM 609 C C . ALA A 1 85 ? -14.181 -8.412 -3.421 1.00 96.06 85 ALA A C 1
ATOM 611 O O . ALA A 1 85 ? -14.128 -7.769 -4.471 1.00 96.06 85 ALA A O 1
ATOM 612 N N . ALA A 1 86 ? -14.815 -9.587 -3.332 1.00 95.00 86 ALA A N 1
ATOM 613 C CA . ALA A 1 86 ? -15.434 -10.262 -4.473 1.00 95.00 86 ALA A CA 1
ATOM 614 C C . ALA A 1 86 ? -16.589 -9.451 -5.081 1.00 95.00 86 ALA A C 1
ATOM 616 O O . ALA A 1 86 ? -16.715 -9.366 -6.301 1.00 95.00 86 ALA A O 1
ATOM 617 N N . ASN A 1 87 ? -17.402 -8.813 -4.235 1.00 92.50 87 ASN A N 1
ATOM 618 C CA . ASN A 1 87 ? -18.562 -8.035 -4.673 1.00 92.50 87 ASN A CA 1
ATOM 619 C C . ASN A 1 87 ? -18.255 -6.548 -4.901 1.00 92.50 87 ASN A C 1
ATOM 621 O O . ASN A 1 87 ? -19.145 -5.798 -5.297 1.00 92.50 87 ASN A O 1
ATOM 625 N N . ASN A 1 88 ? -17.012 -6.113 -4.660 1.00 89.56 88 ASN A N 1
ATOM 626 C CA . ASN A 1 88 ? -16.605 -4.709 -4.695 1.00 89.56 88 ASN A CA 1
ATOM 627 C C . ASN A 1 88 ? -17.493 -3.822 -3.797 1.00 89.56 88 ASN A C 1
ATOM 629 O O . ASN A 1 88 ? -17.971 -2.764 -4.209 1.00 89.56 88 ASN A O 1
ATOM 633 N N . THR A 1 89 ? -17.740 -4.285 -2.570 1.00 90.94 89 THR A N 1
ATOM 634 C CA . THR A 1 89 ? -18.569 -3.605 -1.569 1.00 90.94 89 THR A CA 1
ATOM 635 C C . THR A 1 89 ? -17.770 -3.280 -0.311 1.00 90.94 89 THR A C 1
ATOM 637 O O . THR A 1 89 ? -16.668 -3.773 -0.096 1.00 90.94 89 THR A O 1
ATOM 640 N N . HIS A 1 90 ? -18.350 -2.461 0.564 1.00 87.56 90 HIS A N 1
ATOM 641 C CA . HIS A 1 90 ? -17.872 -2.313 1.938 1.00 87.56 90 HIS A CA 1
ATOM 642 C C . HIS A 1 90 ? -18.508 -3.372 2.847 1.00 87.56 90 HIS A C 1
ATOM 644 O O . HIS A 1 90 ? -19.495 -4.017 2.480 1.00 87.56 90 HIS A O 1
ATOM 650 N N . ILE A 1 91 ? -17.957 -3.524 4.049 1.00 91.50 91 ILE A N 1
ATOM 651 C CA . ILE A 1 91 ? -18.598 -4.296 5.113 1.00 91.50 91 ILE A CA 1
ATOM 652 C C . ILE A 1 91 ? -19.598 -3.422 5.873 1.00 91.50 91 ILE A C 1
ATOM 654 O O . ILE A 1 91 ? -19.352 -2.242 6.096 1.00 91.50 91 ILE A O 1
ATOM 658 N N . ASN A 1 92 ? -20.686 -4.024 6.343 1.00 89.44 92 ASN A N 1
ATOM 659 C CA . ASN A 1 92 ? -21.593 -3.402 7.304 1.00 89.44 92 ASN A CA 1
ATOM 660 C C . ASN A 1 92 ? -21.847 -4.387 8.451 1.00 89.44 92 ASN A C 1
ATOM 662 O O . ASN A 1 92 ? -22.875 -5.058 8.509 1.00 89.44 92 ASN A O 1
ATOM 666 N N . ILE A 1 93 ? -20.837 -4.550 9.306 1.00 94.06 93 ILE A N 1
ATOM 667 C CA . ILE A 1 93 ? -20.847 -5.496 10.425 1.00 94.06 93 ILE A CA 1
ATOM 668 C C . ILE A 1 93 ? -20.580 -4.703 11.701 1.00 94.06 93 ILE A C 1
ATOM 670 O O . ILE A 1 93 ? -19.537 -4.066 11.830 1.00 94.06 93 ILE A O 1
ATOM 674 N N . ALA A 1 94 ? -21.513 -4.752 12.654 1.00 94.62 94 ALA A N 1
ATOM 675 C CA . ALA A 1 94 ? -21.412 -4.013 13.912 1.00 94.62 94 ALA A CA 1
ATOM 676 C C . ALA A 1 94 ? -20.104 -4.339 14.644 1.00 94.62 94 ALA A C 1
ATOM 678 O O . ALA A 1 94 ? -19.818 -5.506 14.868 1.00 94.62 94 ALA A O 1
ATOM 679 N N . GLY A 1 95 ? -19.310 -3.346 15.047 1.00 96.06 95 GLY A N 1
ATOM 680 C CA . GLY A 1 95 ? -18.005 -3.577 15.684 1.00 96.06 95 GLY A CA 1
ATOM 681 C C . GLY A 1 95 ? -16.887 -3.955 14.705 1.00 96.06 95 GLY A C 1
ATOM 682 O O . GLY A 1 95 ? -15.885 -4.535 15.124 1.00 96.06 95 GLY A O 1
ATOM 683 N N . CYS A 1 96 ? -17.058 -3.676 13.420 1.00 97.50 96 CYS A N 1
ATOM 684 C CA . CYS A 1 96 ? -15.986 -3.663 12.438 1.00 97.50 96 CYS A CA 1
ATOM 685 C C . CYS A 1 96 ? -15.896 -2.279 11.792 1.00 97.50 96 CYS A C 1
ATOM 687 O O . CYS A 1 96 ? -16.883 -1.551 11.761 1.00 97.50 96 CYS A O 1
ATOM 689 N N . ALA A 1 97 ? -14.719 -1.948 11.280 1.00 97.50 97 ALA A N 1
ATOM 690 C CA . ALA A 1 97 ? -14.437 -0.731 10.534 1.00 97.50 97 ALA A CA 1
ATOM 691 C C . ALA A 1 97 ? -13.605 -1.067 9.292 1.00 97.50 97 ALA A C 1
ATOM 693 O O . ALA A 1 97 ? -12.884 -2.074 9.265 1.00 97.50 97 ALA A O 1
ATOM 694 N N . THR A 1 98 ? -13.703 -0.222 8.271 1.00 96.62 98 THR A N 1
ATOM 695 C CA . THR A 1 98 ? -12.869 -0.284 7.063 1.00 96.62 98 THR A CA 1
ATOM 696 C C . THR A 1 98 ? -12.056 1.001 6.874 1.00 96.62 98 THR A C 1
ATOM 698 O O . THR A 1 98 ? -11.974 1.833 7.776 1.00 96.62 98 THR A O 1
ATOM 701 N N . MET A 1 99 ? -11.374 1.134 5.735 1.00 96.19 99 MET A N 1
ATOM 702 C CA . MET A 1 99 ? -10.512 2.276 5.421 1.00 96.19 99 MET A CA 1
ATOM 703 C C . MET A 1 99 ? -11.269 3.595 5.591 1.00 96.19 99 MET A C 1
ATOM 705 O O . MET A 1 99 ? -12.409 3.723 5.140 1.00 96.19 99 MET A O 1
ATOM 709 N N . GLY A 1 100 ? -10.629 4.561 6.249 1.00 95.12 100 GLY A N 1
ATOM 710 C CA . GLY A 1 100 ? -11.203 5.877 6.523 1.00 95.12 100 GLY A CA 1
ATOM 711 C C . GLY A 1 100 ? -12.273 5.903 7.620 1.00 95.12 100 GLY A C 1
ATOM 712 O O . GLY A 1 100 ? -12.878 6.947 7.845 1.00 95.12 100 GLY A O 1
ATOM 713 N N . GLU A 1 101 ? -12.495 4.791 8.325 1.00 96.38 101 GLU A N 1
ATOM 714 C CA . GLU A 1 101 ? -13.378 4.710 9.493 1.00 96.38 101 GLU A CA 1
ATOM 715 C C . GLU A 1 101 ? -12.586 4.497 10.788 1.00 96.38 101 GLU A C 1
ATOM 717 O O . GLU A 1 101 ? -11.402 4.126 10.779 1.00 96.38 101 GLU A O 1
ATOM 722 N N . LYS A 1 102 ? -13.260 4.707 11.923 1.00 96.00 102 LYS A N 1
ATOM 723 C CA . LYS A 1 102 ? -12.742 4.373 13.247 1.00 96.00 102 LYS A CA 1
ATOM 724 C C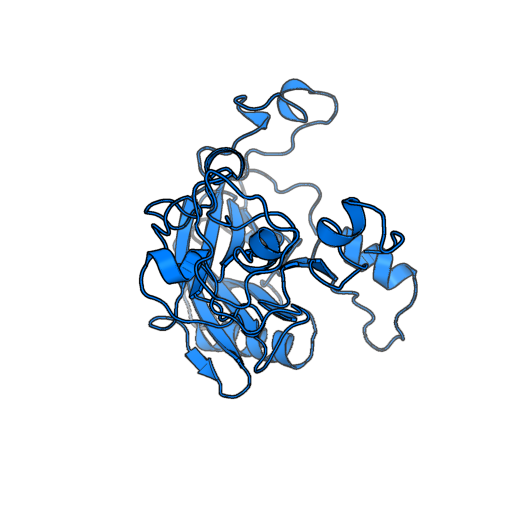 . LYS A 1 102 ? -13.535 3.265 13.929 1.00 96.00 102 LYS A C 1
ATOM 726 O O . LYS A 1 102 ? -14.759 3.208 13.903 1.00 96.00 102 LYS A O 1
ATOM 731 N N . LEU A 1 103 ? -12.807 2.411 14.633 1.00 97.44 103 LEU A N 1
ATOM 732 C CA . LEU A 1 103 ? -13.342 1.377 15.503 1.00 97.44 103 LEU A CA 1
ATOM 733 C C . LEU A 1 103 ? -13.146 1.792 16.964 1.00 97.44 103 LEU A C 1
ATOM 735 O O . LEU A 1 103 ? -12.016 1.834 17.449 1.00 97.44 103 LEU A O 1
ATOM 739 N N . VAL A 1 104 ? -14.236 2.085 17.674 1.00 97.31 104 VAL A N 1
ATOM 740 C CA . VAL A 1 104 ? -14.188 2.434 19.104 1.00 97.31 104 VAL A CA 1
ATOM 741 C C . VAL A 1 104 ? -14.210 1.164 19.955 1.00 97.31 104 VAL A C 1
ATOM 743 O O . VAL A 1 104 ? -15.109 0.334 19.811 1.00 97.31 104 VAL A O 1
ATOM 746 N N . VAL A 1 105 ? -13.242 1.007 20.861 1.00 97.69 105 VAL A N 1
ATOM 747 C CA . VAL A 1 105 ? -13.073 -0.205 21.679 1.00 97.69 105 VAL A CA 1
ATOM 748 C C . VAL A 1 105 ? -12.748 0.103 23.137 1.00 97.69 105 VAL A C 1
ATOM 750 O O . VAL A 1 105 ? -12.158 1.127 23.468 1.00 97.69 105 VAL A O 1
ATOM 753 N N . ARG A 1 106 ? -13.094 -0.826 24.031 1.00 96.94 106 ARG A N 1
ATOM 754 C CA . ARG A 1 106 ? -12.602 -0.836 25.420 1.00 96.94 106 ARG A CA 1
ATOM 755 C C . ARG A 1 106 ? -11.103 -1.184 25.481 1.00 96.94 106 ARG A C 1
ATOM 757 O O . ARG A 1 106 ? -10.666 -2.004 24.668 1.00 96.94 106 ARG A O 1
ATOM 764 N N . PRO A 1 107 ? -10.341 -0.645 26.452 1.00 96.38 107 PRO A N 1
ATOM 765 C CA . PRO A 1 107 ? -8.970 -1.078 26.713 1.00 96.38 107 PRO A CA 1
ATOM 766 C C . PRO A 1 107 ? -8.863 -2.598 26.886 1.00 96.38 107 PRO A C 1
ATOM 768 O O . PRO A 1 107 ? -9.749 -3.232 27.458 1.00 96.38 107 PRO A O 1
ATOM 771 N N . GLY A 1 108 ? -7.779 -3.182 26.381 1.00 95.12 108 GLY A N 1
ATOM 772 C CA . GLY A 1 108 ? -7.529 -4.623 26.404 1.00 95.12 108 GLY A CA 1
ATOM 773 C C . GLY A 1 108 ? -8.255 -5.413 25.311 1.00 95.12 108 GLY A C 1
ATOM 774 O O . GLY A 1 108 ? -8.129 -6.634 25.273 1.00 95.12 108 GLY A O 1
ATOM 775 N N . ALA A 1 109 ? -8.995 -4.752 24.414 1.00 96.12 109 ALA A N 1
ATOM 776 C CA . ALA A 1 109 ? -9.628 -5.422 23.285 1.00 96.12 109 ALA A CA 1
ATOM 777 C C . ALA A 1 109 ? -8.601 -6.064 22.340 1.00 96.12 109 ALA A C 1
ATOM 779 O O . ALA A 1 109 ? -7.491 -5.561 22.152 1.00 96.12 109 ALA A O 1
ATOM 780 N N . GLU A 1 110 ? -9.002 -7.156 21.701 1.00 97.38 110 GLU A N 1
ATOM 781 C CA . GLU A 1 110 ? -8.258 -7.748 20.597 1.00 97.38 110 GLU A CA 1
ATOM 782 C C . GLU A 1 110 ? -8.868 -7.278 19.275 1.00 97.38 110 GLU A C 1
ATOM 784 O O . GLU A 1 110 ? -10.090 -7.221 19.139 1.00 97.38 110 GLU A O 1
ATOM 789 N N . ILE A 1 111 ? -8.037 -6.939 18.291 1.00 98.06 111 ILE A N 1
ATOM 790 C CA . ILE A 1 111 ? -8.502 -6.523 16.964 1.00 98.06 111 ILE A CA 1
ATOM 791 C C . ILE A 1 111 ? -8.094 -7.575 15.943 1.00 98.06 111 ILE A C 1
ATOM 793 O O . ILE A 1 111 ? -6.911 -7.871 15.787 1.00 98.06 111 ILE A O 1
ATOM 797 N N . VAL A 1 112 ? -9.071 -8.120 15.226 1.00 98.25 112 VAL A N 1
ATOM 798 C CA . VAL A 1 112 ? -8.846 -9.018 14.093 1.00 98.25 112 VAL A CA 1
ATOM 799 C C . VAL A 1 112 ? -8.805 -8.176 12.830 1.00 98.25 112 VAL A C 1
ATOM 801 O O . VAL A 1 112 ? -9.796 -7.542 12.473 1.00 98.25 112 VAL A O 1
ATOM 804 N N . VAL A 1 113 ? -7.657 -8.169 12.169 1.00 98.25 113 VAL A N 1
ATOM 805 C CA . VAL A 1 113 ? -7.402 -7.419 10.945 1.00 98.25 113 VAL A CA 1
ATOM 806 C C . VAL A 1 113 ? -7.346 -8.401 9.788 1.00 98.25 113 VAL A C 1
ATOM 808 O O . VAL A 1 113 ? -6.490 -9.284 9.779 1.00 98.25 113 VAL A O 1
ATOM 811 N N . SER A 1 114 ? -8.241 -8.258 8.817 1.00 98.44 114 SER A N 1
ATOM 812 C CA . SER A 1 114 ? -8.215 -9.047 7.589 1.00 98.44 114 SER A CA 1
ATOM 813 C C . SER A 1 114 ? -7.964 -8.156 6.386 1.00 98.44 114 SER A C 1
ATOM 815 O O . SER A 1 114 ? -8.521 -7.060 6.266 1.00 98.44 114 SER A O 1
ATOM 817 N N . VAL A 1 115 ? -7.102 -8.651 5.507 1.00 98.62 115 VAL A N 1
ATOM 818 C CA . VAL A 1 115 ? -6.765 -8.025 4.241 1.00 98.62 115 VAL A CA 1
ATOM 819 C C . VAL A 1 115 ? -7.070 -9.037 3.147 1.00 98.62 115 VAL A C 1
ATOM 821 O O . VAL A 1 115 ? -6.634 -10.190 3.210 1.00 98.62 115 VAL A O 1
ATOM 824 N N . VAL A 1 116 ? -7.812 -8.599 2.137 1.00 98.62 116 VAL A N 1
ATOM 825 C CA . VAL A 1 116 ? -8.037 -9.357 0.909 1.00 98.62 116 VAL A CA 1
ATOM 826 C C . VAL A 1 116 ? -7.738 -8.445 -0.265 1.00 98.62 116 VAL A C 1
ATOM 828 O O . VAL A 1 116 ? -8.399 -7.422 -0.422 1.00 98.62 116 VAL A O 1
ATOM 831 N N . VAL A 1 117 ? -6.749 -8.805 -1.077 1.00 98.44 117 VAL A N 1
ATOM 832 C CA . VAL A 1 117 ? -6.403 -8.083 -2.311 1.00 98.44 117 VAL A CA 1
ATOM 833 C C . VAL A 1 117 ? -6.598 -8.975 -3.521 1.00 98.44 117 VAL A C 1
ATOM 835 O O . VAL A 1 117 ? -6.586 -10.198 -3.389 1.00 98.44 117 VAL A O 1
ATOM 838 N N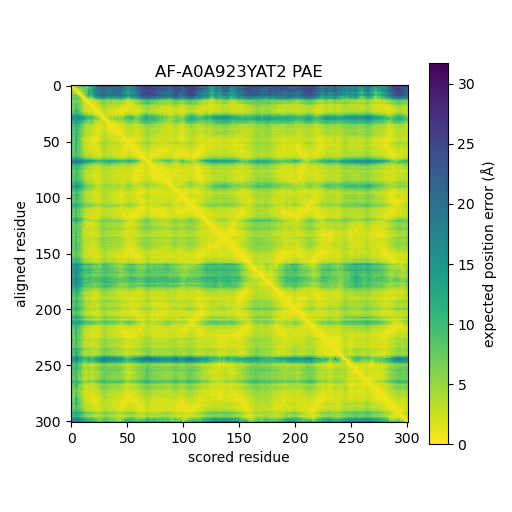 . ARG A 1 118 ? -6.711 -8.376 -4.705 1.00 98.00 118 ARG A N 1
ATOM 839 C CA . ARG A 1 118 ? -6.526 -9.093 -5.967 1.00 98.00 118 ARG A CA 1
ATOM 840 C C . ARG A 1 118 ? -5.350 -8.505 -6.726 1.00 98.00 118 ARG A C 1
ATOM 842 O O . ARG A 1 118 ? -5.385 -7.334 -7.092 1.00 98.00 118 ARG A O 1
ATOM 849 N N . ASP A 1 119 ? -4.354 -9.354 -6.922 1.00 97.12 119 ASP A N 1
ATOM 850 C CA . ASP A 1 119 ? -3.218 -9.190 -7.825 1.00 97.12 119 ASP A CA 1
ATOM 851 C C . ASP A 1 119 ? -3.671 -9.732 -9.197 1.00 97.12 119 ASP A C 1
ATOM 853 O O . ASP A 1 119 ? -3.825 -10.952 -9.338 1.00 97.12 119 ASP A O 1
ATOM 857 N N . PRO A 1 120 ? -4.083 -8.864 -10.142 1.00 95.88 120 PRO A N 1
ATOM 858 C CA . PRO A 1 120 ? -4.803 -9.288 -11.338 1.00 95.88 120 PRO A CA 1
ATOM 859 C C . PRO A 1 120 ? -3.929 -10.155 -12.249 1.00 95.88 120 PRO A C 1
ATOM 861 O O . PRO A 1 120 ? -2.817 -9.792 -12.614 1.00 95.88 120 PRO A O 1
ATOM 864 N N . VAL A 1 121 ? -4.469 -11.298 -12.679 1.00 92.56 121 VAL A N 1
ATOM 865 C CA . VAL A 1 121 ? -3.761 -12.208 -13.588 1.00 92.56 121 VAL A CA 1
ATOM 866 C C . VAL A 1 121 ? -3.652 -11.589 -14.981 1.00 92.56 121 VAL A C 1
ATOM 868 O O . VAL A 1 121 ? -4.664 -11.235 -15.586 1.00 92.56 121 VAL A O 1
ATOM 871 N N . GLY A 1 122 ? -2.437 -11.546 -15.524 1.00 92.69 122 GLY A N 1
ATOM 872 C CA . GLY A 1 122 ? -2.171 -11.132 -16.900 1.00 92.69 122 GLY A CA 1
ATOM 873 C C . GLY A 1 122 ? -1.259 -9.917 -16.973 1.00 92.69 122 GLY A C 1
ATOM 874 O O . GLY A 1 122 ? -0.429 -9.704 -16.092 1.00 92.69 122 GLY A O 1
ATOM 875 N N . THR A 1 123 ? -1.390 -9.154 -18.058 1.00 96.50 123 THR A N 1
ATOM 876 C CA . THR A 1 123 ? -0.574 -7.963 -18.286 1.00 96.50 123 THR A CA 1
ATOM 877 C C . THR A 1 123 ? -1.285 -6.682 -17.861 1.00 96.50 123 THR A C 1
ATOM 879 O O . THR A 1 123 ? -2.498 -6.550 -18.030 1.00 96.50 123 THR A O 1
ATOM 882 N N . ASN A 1 124 ? -0.521 -5.714 -17.366 1.00 95.44 124 ASN A N 1
ATOM 883 C CA . ASN A 1 124 ? -0.952 -4.344 -17.138 1.00 95.44 124 ASN A CA 1
ATOM 884 C C . ASN A 1 124 ? -0.757 -3.479 -18.403 1.00 95.44 124 ASN A C 1
ATOM 886 O O . ASN A 1 124 ? -0.468 -3.977 -19.493 1.00 95.44 124 ASN A O 1
ATOM 890 N N . ASN A 1 125 ? -0.915 -2.166 -18.244 1.00 95.19 125 ASN A N 1
ATOM 891 C CA . ASN A 1 125 ? -0.767 -1.178 -19.312 1.00 95.19 125 ASN A CA 1
ATOM 892 C C . ASN A 1 125 ? 0.687 -0.850 -19.711 1.00 95.19 125 ASN A C 1
ATOM 894 O O . ASN A 1 125 ? 0.879 -0.020 -20.598 1.00 95.19 125 ASN A O 1
ATOM 898 N N . ALA A 1 126 ? 1.712 -1.440 -19.086 1.00 94.62 126 ALA A N 1
ATOM 899 C CA . ALA A 1 126 ? 3.089 -1.146 -19.466 1.00 94.62 126 ALA A CA 1
ATOM 900 C C . ALA A 1 126 ? 3.346 -1.625 -20.909 1.00 94.62 126 ALA A C 1
ATOM 902 O O . ALA A 1 126 ? 3.092 -2.792 -21.226 1.00 94.62 126 ALA A O 1
ATOM 903 N N . PRO A 1 127 ? 3.926 -0.788 -21.787 1.00 92.88 127 PRO A N 1
ATOM 904 C CA . PRO A 1 127 ? 4.238 -1.187 -23.160 1.00 92.88 127 PRO A CA 1
ATOM 905 C C . PRO A 1 127 ? 5.469 -2.112 -23.251 1.00 92.88 127 PRO A C 1
ATOM 907 O O . PRO A 1 127 ? 5.922 -2.447 -24.345 1.00 92.88 127 PRO A O 1
ATOM 910 N N . TYR A 1 128 ? 6.031 -2.523 -22.110 1.00 95.06 128 TYR A N 1
ATOM 911 C CA . TYR A 1 128 ? 7.324 -3.188 -21.999 1.00 95.06 128 TYR A CA 1
ATOM 912 C C . TYR A 1 128 ? 7.185 -4.628 -21.515 1.00 95.06 128 TYR A C 1
ATOM 914 O O . TYR A 1 128 ? 6.811 -4.880 -20.375 1.00 95.06 128 TYR A O 1
ATOM 922 N N . SER A 1 129 ? 7.541 -5.589 -22.363 1.00 95.88 129 SER A N 1
ATOM 923 C CA . SER A 1 129 ? 7.544 -7.018 -22.018 1.00 95.88 129 SER A CA 1
ATOM 924 C C . SER A 1 129 ? 8.910 -7.545 -21.571 1.00 95.88 129 SER A C 1
ATOM 926 O O . SER A 1 129 ? 9.017 -8.704 -21.169 1.00 95.88 129 SER A O 1
ATOM 928 N N . PHE A 1 130 ? 9.961 -6.720 -21.634 1.00 96.81 130 PHE A N 1
ATOM 929 C CA . PHE A 1 130 ? 11.280 -7.101 -21.135 1.00 96.81 130 PHE A CA 1
ATOM 930 C C . PHE A 1 130 ? 11.296 -7.176 -19.606 1.00 96.81 130 PHE A C 1
ATOM 932 O O . PHE A 1 130 ? 10.408 -6.664 -18.916 1.00 96.81 130 PHE A O 1
ATOM 939 N N . ALA A 1 131 ? 12.309 -7.853 -19.069 1.00 97.69 131 ALA A N 1
ATOM 940 C CA . ALA A 1 131 ? 12.393 -8.086 -17.639 1.00 97.69 131 ALA A CA 1
ATOM 941 C C . ALA A 1 131 ? 12.655 -6.794 -16.853 1.00 97.69 131 ALA A C 1
ATOM 943 O O . ALA A 1 131 ? 13.536 -6.015 -17.208 1.00 97.69 131 ALA A O 1
ATOM 944 N N . ASN A 1 132 ? 11.934 -6.624 -15.748 1.00 97.69 132 ASN A N 1
ATOM 945 C CA . ASN A 1 132 ? 12.043 -5.515 -14.813 1.00 97.69 132 ASN A CA 1
ATOM 946 C C . ASN A 1 132 ? 13.510 -5.316 -14.362 1.00 97.69 132 ASN A C 1
ATOM 948 O O . ASN A 1 132 ? 14.061 -6.197 -13.690 1.00 97.69 132 ASN A O 1
ATOM 952 N N . PRO A 1 133 ? 14.148 -4.183 -14.724 1.00 96.88 133 PRO A N 1
ATOM 953 C CA . PRO A 1 133 ? 15.530 -3.883 -14.360 1.00 96.88 133 PRO A CA 1
ATOM 954 C C . PRO A 1 133 ? 15.786 -3.916 -12.853 1.00 96.88 133 PRO A C 1
ATOM 956 O O . PRO A 1 133 ? 16.806 -4.460 -12.432 1.00 96.88 133 PRO A O 1
ATOM 959 N N . SER A 1 134 ? 14.855 -3.411 -12.041 1.00 96.75 134 SER A N 1
ATOM 960 C CA . SER A 1 134 ? 14.981 -3.363 -10.582 1.00 96.75 134 SER A CA 1
ATOM 961 C C . SER A 1 134 ? 15.047 -4.767 -9.976 1.00 96.75 134 SER A C 1
ATOM 963 O O . SER A 1 134 ? 15.938 -5.050 -9.175 1.00 96.75 134 SER A O 1
ATOM 965 N N . LEU A 1 135 ? 14.196 -5.683 -10.450 1.00 97.88 135 LEU A N 1
ATOM 966 C CA . LEU A 1 135 ? 14.191 -7.097 -10.050 1.00 97.88 135 LEU A CA 1
ATOM 967 C C . LEU A 1 135 ? 15.381 -7.890 -10.611 1.00 97.88 135 LEU A C 1
ATOM 969 O O . LEU A 1 135 ? 15.894 -8.807 -9.962 1.00 97.88 135 LEU A O 1
ATOM 973 N N . LYS A 1 136 ? 15.878 -7.525 -11.797 1.00 96.94 136 LYS A N 1
ATOM 974 C CA . LYS A 1 136 ? 17.051 -8.171 -12.401 1.00 96.94 136 LYS A CA 1
ATOM 975 C C . LYS A 1 136 ? 18.317 -8.012 -11.563 1.00 96.94 136 LYS A C 1
ATOM 977 O O . LYS A 1 136 ? 19.139 -8.927 -11.570 1.00 96.94 136 LYS A O 1
ATOM 982 N N . GLN A 1 137 ? 18.452 -6.919 -10.807 1.00 95.06 137 GLN A N 1
ATOM 983 C CA . GLN A 1 137 ? 19.580 -6.693 -9.889 1.00 95.06 137 GLN A CA 1
ATOM 984 C C . GLN A 1 137 ? 19.732 -7.808 -8.845 1.00 95.06 137 GLN A C 1
ATOM 986 O O . GLN A 1 137 ? 20.841 -8.090 -8.398 1.00 95.06 137 GLN A O 1
ATOM 991 N N . ILE A 1 138 ? 18.621 -8.454 -8.482 1.00 96.56 138 ILE A N 1
ATOM 992 C CA . ILE A 1 138 ? 18.556 -9.536 -7.493 1.00 96.56 138 ILE A CA 1
ATOM 993 C C . ILE A 1 138 ? 18.265 -10.900 -8.138 1.00 96.56 138 ILE A C 1
ATOM 995 O O . ILE A 1 138 ? 17.841 -11.839 -7.471 1.00 96.56 138 ILE A O 1
ATOM 999 N N . GLY A 1 139 ? 18.498 -11.029 -9.448 1.00 96.62 139 GLY A N 1
ATOM 1000 C CA . GLY A 1 139 ? 18.375 -12.294 -10.175 1.00 96.62 139 GLY A CA 1
ATOM 1001 C C . GLY A 1 139 ? 16.942 -12.713 -10.516 1.00 96.62 139 GLY A C 1
ATOM 1002 O O . GLY A 1 139 ? 16.742 -13.803 -11.054 1.00 96.62 139 GLY A O 1
ATOM 1003 N N . ILE A 1 140 ? 15.942 -11.865 -10.267 1.00 97.38 140 ILE A N 1
ATOM 1004 C CA . ILE A 1 140 ? 14.544 -12.161 -10.587 1.00 97.38 140 ILE A CA 1
ATOM 1005 C C . ILE A 1 140 ? 14.251 -11.740 -12.031 1.00 97.38 140 ILE A C 1
ATOM 1007 O O . ILE A 1 140 ? 14.551 -10.629 -12.465 1.00 97.38 140 ILE A O 1
ATOM 1011 N N . THR A 1 141 ? 13.663 -12.655 -12.803 1.00 96.81 141 THR A N 1
ATOM 1012 C CA . THR A 1 141 ? 13.255 -12.405 -14.192 1.00 96.81 141 THR A CA 1
ATOM 1013 C C . THR A 1 141 ? 11.738 -12.347 -14.264 1.00 96.81 141 THR A C 1
ATOM 1015 O O . THR A 1 141 ? 11.085 -13.380 -14.358 1.00 96.81 141 THR A O 1
ATOM 1018 N N . GLN A 1 142 ? 11.195 -11.134 -14.226 1.00 96.88 142 GLN A N 1
ATOM 1019 C CA . GLN A 1 142 ? 9.761 -10.865 -14.320 1.00 96.88 142 GLN A CA 1
ATOM 1020 C C . GLN A 1 142 ? 9.535 -9.747 -15.340 1.00 96.88 142 GLN A C 1
ATOM 1022 O O . GLN A 1 142 ? 10.226 -8.734 -15.245 1.00 96.88 142 GLN A O 1
ATOM 1027 N N . PRO A 1 143 ? 8.630 -9.903 -16.316 1.00 97.19 143 PRO A N 1
ATOM 1028 C CA . PRO A 1 143 ? 8.338 -8.852 -17.290 1.00 97.19 143 PRO A CA 1
ATOM 1029 C C . PRO A 1 143 ? 7.723 -7.610 -16.623 1.00 97.19 143 PRO A C 1
ATOM 1031 O O . PRO A 1 143 ? 6.927 -7.730 -15.693 1.00 97.19 143 PRO A O 1
ATOM 1034 N N . LEU A 1 144 ? 8.061 -6.414 -17.117 1.00 95.88 144 LEU A N 1
ATOM 1035 C CA . LEU A 1 144 ? 7.494 -5.150 -16.616 1.00 95.88 144 LEU A CA 1
ATOM 1036 C C . LEU A 1 144 ? 5.975 -5.082 -16.768 1.00 95.88 144 LEU A C 1
ATOM 1038 O O . LEU A 1 144 ? 5.280 -4.578 -15.887 1.00 95.88 144 LEU A O 1
ATOM 1042 N N . ASN A 1 145 ? 5.463 -5.608 -17.879 1.00 97.12 145 ASN A N 1
ATOM 1043 C CA . ASN A 1 145 ? 4.040 -5.589 -18.160 1.00 97.12 145 ASN A CA 1
ATOM 1044 C C . ASN A 1 145 ? 3.235 -6.677 -17.458 1.00 97.12 145 ASN A C 1
ATOM 1046 O O . ASN A 1 145 ? 2.030 -6.688 -17.627 1.00 97.12 145 ASN A O 1
ATOM 1050 N N . ALA A 1 146 ? 3.838 -7.581 -16.691 1.00 97.25 146 ALA A N 1
ATOM 1051 C CA . ALA A 1 146 ? 3.108 -8.537 -15.858 1.00 97.25 146 ALA A CA 1
ATOM 1052 C C . ALA A 1 146 ? 3.756 -8.575 -14.467 1.00 97.25 146 ALA A C 1
ATOM 1054 O O . ALA A 1 146 ? 4.471 -9.528 -14.132 1.00 97.25 146 ALA A O 1
ATOM 1055 N N . PRO A 1 147 ? 3.572 -7.497 -13.678 1.00 97.12 147 PRO A N 1
ATOM 1056 C CA . PRO A 1 147 ? 4.098 -7.435 -12.329 1.00 97.12 147 PRO A CA 1
ATOM 1057 C C . PRO A 1 147 ? 3.378 -8.440 -11.429 1.00 97.12 147 PRO A C 1
ATOM 1059 O O . PRO A 1 147 ? 2.208 -8.745 -11.634 1.00 97.12 147 PRO A O 1
ATOM 1062 N N . LEU A 1 148 ? 4.084 -8.916 -10.410 1.00 97.19 148 LEU A N 1
ATOM 1063 C CA . LEU A 1 148 ? 3.522 -9.718 -9.330 1.00 97.19 148 LEU A CA 1
ATOM 1064 C C . LEU A 1 148 ? 3.672 -8.966 -8.016 1.00 97.19 148 LEU A C 1
ATOM 1066 O O . LEU A 1 148 ? 4.697 -8.324 -7.777 1.00 97.19 148 LEU A O 1
ATOM 1070 N N . LEU A 1 149 ? 2.667 -9.081 -7.156 1.00 98.25 149 LEU A N 1
ATOM 1071 C CA . LEU A 1 149 ? 2.745 -8.582 -5.790 1.00 98.25 149 LEU A CA 1
ATOM 1072 C C . LEU A 1 149 ? 3.707 -9.447 -4.960 1.00 98.25 149 LEU A C 1
ATOM 1074 O O . LEU A 1 149 ? 3.450 -10.635 -4.753 1.00 98.25 149 LEU A O 1
ATOM 1078 N N . ASP A 1 150 ? 4.782 -8.844 -4.448 1.00 98.06 150 ASP A N 1
ATOM 1079 C CA . ASP A 1 150 ? 5.786 -9.537 -3.631 1.00 98.06 150 ASP A CA 1
ATOM 1080 C C . ASP A 1 150 ? 5.320 -9.678 -2.178 1.00 98.06 150 ASP A C 1
ATOM 1082 O O . ASP A 1 150 ? 5.238 -10.787 -1.633 1.00 98.06 150 ASP A O 1
ATOM 1086 N N . HIS A 1 151 ? 4.952 -8.553 -1.561 1.00 98.31 151 HIS A N 1
ATOM 1087 C CA . HIS A 1 151 ? 4.503 -8.520 -0.175 1.00 98.31 151 HIS A CA 1
ATOM 1088 C C . HIS A 1 151 ? 3.555 -7.353 0.134 1.00 98.31 151 HIS A C 1
ATOM 1090 O O . HIS A 1 151 ? 3.394 -6.401 -0.633 1.00 98.31 151 HIS A O 1
ATOM 1096 N N . ILE A 1 152 ? 2.914 -7.452 1.300 1.00 98.62 152 ILE A N 1
ATOM 1097 C CA . ILE A 1 152 ? 2.089 -6.416 1.917 1.00 98.62 152 ILE A CA 1
ATOM 1098 C C . ILE A 1 152 ? 2.563 -6.197 3.349 1.00 98.62 152 ILE A C 1
ATOM 1100 O O . ILE A 1 152 ? 2.547 -7.116 4.172 1.00 98.62 152 ILE A O 1
ATOM 1104 N N . ASP A 1 153 ? 2.871 -4.950 3.663 1.00 98.38 153 ASP A N 1
ATOM 1105 C CA . ASP A 1 153 ? 3.123 -4.457 5.004 1.00 98.38 153 ASP A CA 1
ATOM 1106 C C . ASP A 1 153 ? 1.831 -3.949 5.643 1.00 98.38 153 ASP A C 1
ATOM 1108 O O . ASP A 1 153 ? 1.166 -3.040 5.139 1.00 98.38 153 ASP A O 1
ATOM 1112 N N . VAL A 1 154 ? 1.516 -4.473 6.823 1.00 98.00 154 VAL A N 1
ATOM 1113 C CA . VAL A 1 154 ? 0.612 -3.828 7.773 1.00 98.00 154 VAL A CA 1
ATOM 1114 C C . VAL A 1 154 ? 1.441 -2.877 8.619 1.00 98.00 154 VAL A C 1
ATOM 1116 O O . VAL A 1 154 ? 2.262 -3.309 9.427 1.00 98.00 154 VAL A O 1
ATOM 1119 N N . ILE A 1 155 ? 1.209 -1.579 8.462 1.00 97.56 155 ILE A N 1
ATOM 1120 C CA . ILE A 1 155 ? 1.899 -0.523 9.201 1.00 97.56 155 ILE A CA 1
ATOM 1121 C C . ILE A 1 155 ? 0.966 -0.004 10.287 1.00 97.56 155 ILE A C 1
ATOM 1123 O O . ILE A 1 155 ? -0.159 0.402 9.998 1.00 97.56 155 ILE A O 1
ATOM 1127 N N . GLY A 1 156 ? 1.437 0.006 11.532 1.00 97.00 156 GLY A N 1
ATOM 1128 C CA . GLY A 1 156 ? 0.693 0.522 12.677 1.00 97.00 156 GLY A CA 1
ATOM 1129 C C . GLY A 1 156 ? 1.419 1.671 13.362 1.00 97.00 156 GLY A C 1
ATOM 1130 O O . GLY A 1 156 ? 2.644 1.702 13.377 1.00 97.00 156 GLY A O 1
ATOM 1131 N N . GLY A 1 157 ? 0.671 2.603 13.951 1.00 96.88 157 GLY A N 1
ATOM 1132 C CA . GLY A 1 157 ? 1.229 3.697 14.749 1.00 96.88 157 GLY A CA 1
ATOM 1133 C C . GLY A 1 157 ? 0.200 4.301 15.699 1.00 96.88 157 GLY A C 1
ATOM 1134 O O . GLY A 1 157 ? -1.004 4.186 15.482 1.00 96.88 157 GLY A O 1
ATOM 1135 N N . LYS A 1 158 ? 0.656 4.938 16.777 1.00 96.75 158 LYS A N 1
ATOM 1136 C CA . LYS A 1 158 ? -0.204 5.623 17.749 1.00 96.75 158 LYS A CA 1
ATOM 1137 C C . LYS A 1 158 ? -0.769 6.915 17.170 1.00 96.75 158 LYS A C 1
ATOM 1139 O O . LYS A 1 158 ? -0.104 7.621 16.409 1.00 96.75 158 LYS A O 1
ATOM 1144 N N . VAL A 1 159 ? -2.003 7.221 17.555 1.00 95.38 159 VAL A N 1
ATOM 1145 C CA . VAL A 1 159 ? -2.652 8.495 17.235 1.00 95.38 159 VAL A CA 1
ATOM 1146 C C . VAL A 1 159 ? -2.150 9.544 18.225 1.00 95.38 159 VAL A C 1
ATOM 1148 O O . VAL A 1 159 ? -2.296 9.379 19.435 1.00 95.38 159 VAL A O 1
ATOM 1151 N N . SER A 1 160 ? -1.557 10.621 17.710 1.00 89.44 160 SER A N 1
ATOM 1152 C CA . SER A 1 160 ? -1.004 11.728 18.504 1.00 89.44 160 SER A CA 1
ATOM 1153 C C . SER A 1 160 ? -2.061 12.730 18.983 1.00 89.44 160 SER A C 1
ATOM 1155 O O . SER A 1 160 ? -1.789 13.523 19.878 1.00 89.44 160 SER A O 1
ATOM 1157 N N . GLY A 1 161 ? -3.271 12.671 18.422 1.00 87.75 161 GLY A N 1
ATOM 1158 C CA . GLY A 1 161 ? -4.380 13.574 18.724 1.00 87.75 161 GLY A CA 1
ATOM 1159 C C . GLY A 1 161 ? -4.652 14.551 17.586 1.00 87.75 161 GLY A C 1
ATOM 1160 O O . GLY A 1 161 ? -3.984 14.541 16.554 1.00 87.75 161 GLY A O 1
ATOM 1161 N N . TYR A 1 162 ? -5.679 15.378 17.760 1.00 88.44 162 TYR A N 1
ATOM 1162 C CA . TYR A 1 162 ? -6.064 16.357 16.751 1.00 88.44 162 TYR A CA 1
ATOM 1163 C C . TYR A 1 162 ? -5.086 17.538 16.741 1.00 88.44 162 TYR A C 1
ATOM 1165 O O . TYR A 1 162 ? -5.011 18.301 17.706 1.00 88.44 162 TYR A O 1
ATOM 1173 N N . ALA A 1 163 ? -4.361 17.710 15.636 1.00 89.81 163 ALA A N 1
ATOM 1174 C CA . ALA A 1 163 ? -3.582 18.915 15.393 1.00 89.81 163 ALA A CA 1
ATOM 1175 C C . ALA A 1 163 ? -4.523 20.038 14.935 1.00 89.81 163 ALA A C 1
ATOM 1177 O O . ALA A 1 163 ? -5.128 19.960 13.866 1.00 89.81 163 ALA A O 1
ATOM 1178 N N . SER A 1 164 ? -4.666 21.083 15.753 1.00 88.81 164 SER A N 1
ATOM 1179 C CA . SER A 1 164 ? -5.477 22.247 15.386 1.00 88.81 164 SER A CA 1
ATOM 1180 C C . SER A 1 164 ? -4.857 22.980 14.191 1.00 88.81 164 SER A C 1
ATOM 1182 O O . SER A 1 164 ? -3.674 23.315 14.271 1.00 88.81 164 SER A O 1
ATOM 1184 N N . PRO A 1 165 ? -5.634 23.334 13.147 1.00 89.94 165 PRO A N 1
ATOM 1185 C CA . PRO A 1 165 ? -5.144 24.154 12.036 1.00 89.94 165 PRO A CA 1
AT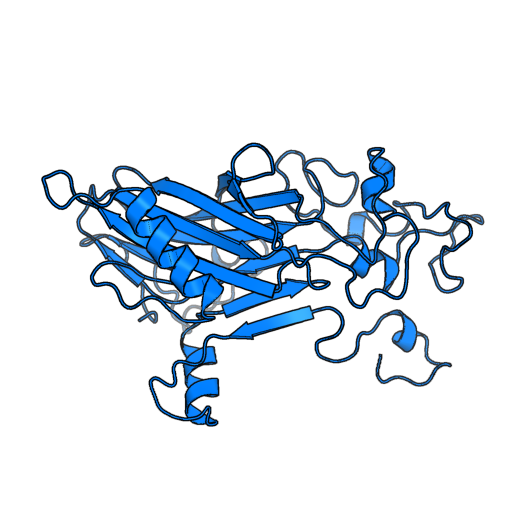OM 1186 C C . PRO A 1 165 ? -4.560 25.509 12.468 1.00 89.94 165 PRO A C 1
ATOM 1188 O O . PRO A 1 165 ? -3.728 26.071 11.767 1.00 89.94 165 PRO A O 1
ATOM 1191 N N . GLY A 1 166 ? -4.959 26.028 13.638 1.00 93.69 166 GLY A N 1
ATOM 1192 C CA . GLY A 1 166 ? -4.382 27.250 14.210 1.00 93.69 166 GLY A CA 1
ATOM 1193 C C . GLY A 1 166 ? -2.964 27.075 14.773 1.00 93.69 166 GLY A C 1
ATOM 1194 O O . GLY A 1 166 ? -2.263 28.062 14.974 1.00 93.69 166 GLY A O 1
ATOM 1195 N N . ASN A 1 167 ? -2.519 25.838 15.018 1.00 91.81 167 ASN A N 1
ATOM 1196 C CA . ASN A 1 167 ? -1.153 25.526 15.433 1.00 91.81 167 ASN A CA 1
ATOM 1197 C C . ASN A 1 167 ? -0.357 24.992 14.235 1.00 91.81 167 ASN A C 1
ATOM 1199 O O . ASN A 1 167 ? -0.215 23.782 14.054 1.00 91.81 167 ASN A O 1
ATOM 1203 N N . LEU A 1 168 ? 0.189 25.903 13.429 1.00 91.12 168 LEU A N 1
ATOM 1204 C CA . LEU A 1 168 ? 0.926 25.554 12.211 1.00 91.12 168 LEU A CA 1
ATOM 1205 C C . LEU A 1 168 ? 2.157 24.679 12.473 1.00 91.12 168 LEU A C 1
ATOM 1207 O O . LEU A 1 168 ? 2.470 23.830 11.650 1.00 91.12 168 LEU A O 1
ATOM 1211 N N . ALA A 1 169 ? 2.823 24.824 13.623 1.00 90.94 169 ALA A N 1
ATOM 1212 C CA . ALA A 1 169 ? 3.978 23.992 13.960 1.00 90.94 169 ALA A CA 1
ATOM 1213 C C . ALA A 1 169 ? 3.600 22.512 14.136 1.00 90.94 169 ALA A C 1
ATOM 1215 O O . ALA A 1 169 ? 4.401 21.643 13.806 1.00 90.94 169 ALA A O 1
ATOM 1216 N N . ALA A 1 170 ? 2.388 22.232 14.630 1.00 88.38 170 ALA A N 1
ATOM 1217 C CA . ALA A 1 170 ? 1.861 20.878 14.794 1.00 88.38 17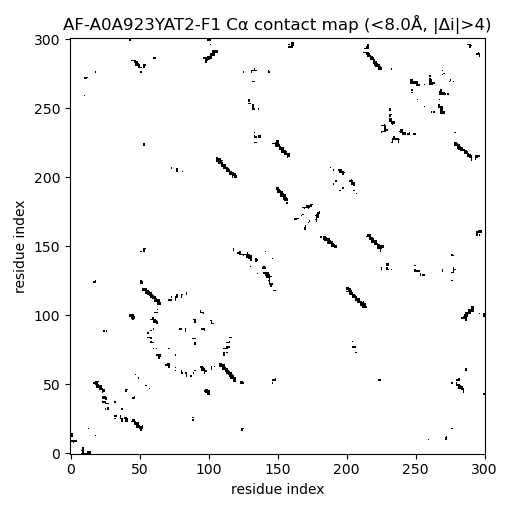0 ALA A CA 1
ATOM 1218 C C . ALA A 1 170 ? 1.069 20.378 13.570 1.00 88.38 170 ALA A C 1
ATOM 1220 O O . ALA A 1 170 ? 1.034 19.177 13.326 1.00 88.38 170 ALA A O 1
ATOM 1221 N N . TYR A 1 171 ? 0.416 21.276 12.825 1.00 88.44 171 TYR A N 1
ATOM 1222 C CA . TYR A 1 171 ? -0.454 20.936 11.691 1.00 88.44 171 TYR A CA 1
ATOM 1223 C C . TYR A 1 171 ? 0.286 20.890 10.345 1.00 88.44 171 TYR A C 1
ATOM 1225 O O . TYR A 1 171 ? -0.014 20.053 9.502 1.00 88.44 171 TYR A O 1
ATOM 1233 N N . ALA A 1 172 ? 1.252 21.787 10.145 1.00 90.50 172 ALA A N 1
ATOM 1234 C CA . ALA A 1 172 ? 1.983 21.990 8.895 1.00 90.50 172 ALA A CA 1
ATOM 1235 C C . ALA A 1 172 ? 3.487 22.212 9.154 1.00 90.50 172 ALA A C 1
ATOM 1237 O O . ALA A 1 172 ? 4.127 23.060 8.529 1.00 90.50 172 ALA A O 1
ATOM 1238 N N . GLY A 1 173 ? 4.051 21.487 10.125 1.00 88.69 173 GLY A N 1
ATOM 1239 C CA . GLY A 1 173 ? 5.471 21.588 10.451 1.00 88.69 173 GLY A CA 1
ATOM 1240 C C . GLY A 1 173 ? 6.371 21.074 9.323 1.00 88.69 173 GLY A C 1
ATOM 1241 O O . GLY A 1 173 ? 5.985 20.225 8.521 1.00 88.69 173 GLY A O 1
ATOM 1242 N N . LEU A 1 174 ? 7.598 21.593 9.270 1.00 91.00 174 LEU A N 1
ATOM 1243 C CA . LEU A 1 174 ? 8.588 21.247 8.247 1.00 91.00 174 LEU A CA 1
ATOM 1244 C C . LEU A 1 174 ? 9.030 19.778 8.338 1.00 91.00 174 LEU A C 1
ATOM 1246 O O . LEU A 1 174 ? 8.947 19.154 9.401 1.00 91.00 174 LEU A O 1
ATOM 1250 N N . ILE A 1 175 ? 9.571 19.249 7.238 1.00 86.94 175 ILE A N 1
ATOM 1251 C CA . ILE A 1 175 ? 10.239 17.939 7.206 1.00 86.94 175 ILE A CA 1
ATOM 1252 C C . ILE A 1 175 ? 11.303 17.882 8.316 1.00 86.94 175 ILE A C 1
ATOM 1254 O O . ILE A 1 175 ? 12.065 18.827 8.506 1.00 86.94 175 ILE A O 1
ATOM 1258 N N . GLY A 1 176 ? 11.326 16.780 9.070 1.00 85.94 176 GLY A N 1
ATOM 1259 C CA . GLY A 1 176 ? 12.209 16.596 10.229 1.00 85.94 176 GLY A CA 1
ATOM 1260 C C . GLY A 1 176 ? 11.641 17.108 11.559 1.00 85.94 176 GLY A C 1
ATOM 1261 O O . GLY A 1 176 ? 12.222 16.842 12.608 1.00 85.94 176 GLY A O 1
ATOM 1262 N N . SER A 1 177 ? 10.494 17.794 11.551 1.00 89.69 177 SER A N 1
ATOM 1263 C CA . SER A 1 177 ? 9.785 18.161 12.781 1.00 89.69 177 SER A CA 1
ATOM 1264 C C . SER A 1 177 ? 8.927 17.004 13.328 1.00 89.69 177 SER A C 1
ATOM 1266 O O . SER A 1 177 ? 8.568 16.082 12.584 1.00 89.69 177 SER A O 1
ATOM 1268 N N . PRO A 1 178 ? 8.505 17.067 14.608 1.00 86.19 178 PRO A N 1
ATOM 1269 C CA . PRO A 1 178 ? 7.528 16.127 15.160 1.00 86.19 178 PRO A CA 1
ATOM 1270 C C . PRO A 1 178 ? 6.176 16.115 14.428 1.00 86.19 178 PRO A C 1
ATOM 1272 O O . PRO A 1 178 ? 5.450 15.137 14.534 1.00 86.19 178 PRO A O 1
ATOM 1275 N N . ALA A 1 179 ? 5.825 17.173 13.689 1.00 87.50 179 ALA A N 1
ATOM 1276 C CA . ALA A 1 179 ? 4.595 17.219 12.895 1.00 87.50 179 ALA A CA 1
ATOM 1277 C C . ALA A 1 179 ? 4.707 16.456 11.566 1.00 87.50 179 ALA A C 1
ATOM 1279 O O . ALA A 1 179 ? 3.705 15.978 11.044 1.00 87.50 179 ALA A O 1
ATOM 1280 N N . ALA A 1 180 ? 5.922 16.320 11.028 1.00 87.94 180 ALA A N 1
ATOM 1281 C CA . ALA A 1 180 ? 6.184 15.633 9.763 1.00 87.94 180 ALA A CA 1
ATOM 1282 C C . ALA A 1 180 ? 6.475 14.133 9.934 1.00 87.94 180 ALA A C 1
ATOM 1284 O O . ALA A 1 180 ? 6.744 13.438 8.955 1.00 87.94 180 ALA A O 1
ATOM 1285 N N . SER A 1 181 ? 6.469 13.620 11.166 1.00 88.56 181 SER A N 1
ATOM 1286 C CA . SER A 1 181 ? 6.814 12.231 11.456 1.00 88.56 181 SER A CA 1
ATOM 1287 C C . SER A 1 181 ? 5.956 11.653 12.575 1.00 88.56 181 SER A C 1
ATOM 1289 O O . SER A 1 181 ? 5.394 12.363 13.401 1.00 88.56 181 SER A O 1
ATOM 1291 N N . ASN A 1 182 ? 5.855 10.328 12.610 1.00 91.50 182 ASN A N 1
ATOM 1292 C CA . ASN A 1 182 ? 5.264 9.616 13.731 1.00 91.50 182 ASN A CA 1
ATOM 1293 C C . ASN A 1 182 ? 6.237 8.526 14.173 1.00 91.50 182 ASN A C 1
ATOM 1295 O O . ASN A 1 182 ? 6.311 7.473 13.547 1.00 91.50 182 ASN A O 1
ATOM 1299 N N . ALA A 1 183 ? 6.963 8.777 15.262 1.00 92.62 183 ALA A N 1
ATOM 1300 C CA . ALA A 1 183 ? 7.997 7.874 15.771 1.00 92.62 183 ALA A CA 1
ATOM 1301 C C . ALA A 1 183 ? 7.465 6.501 16.224 1.00 92.62 183 ALA A C 1
ATOM 1303 O O . ALA A 1 183 ? 8.241 5.569 16.395 1.00 92.62 183 ALA A O 1
ATOM 1304 N N . SER A 1 184 ? 6.151 6.366 16.428 1.00 95.19 184 SER A N 1
ATOM 1305 C CA . SER A 1 184 ? 5.526 5.084 16.770 1.00 95.19 184 SER A CA 1
ATOM 1306 C C . SER A 1 184 ? 5.093 4.267 15.550 1.00 95.19 184 SER A C 1
ATOM 1308 O O . SER A 1 184 ? 4.614 3.147 15.721 1.00 95.19 184 SER A O 1
ATOM 1310 N N . ALA A 1 185 ? 5.203 4.829 14.341 1.00 94.94 185 ALA A N 1
ATOM 1311 C CA . ALA A 1 185 ? 4.840 4.144 13.111 1.00 94.94 185 ALA A CA 1
ATOM 1312 C C . ALA A 1 185 ? 5.889 3.079 12.766 1.00 94.94 185 ALA A C 1
ATOM 1314 O O . ALA A 1 185 ? 7.060 3.398 12.582 1.00 94.94 185 ALA A O 1
ATOM 1315 N N . ALA A 1 186 ? 5.460 1.827 12.649 1.00 95.31 186 ALA A N 1
ATOM 1316 C CA . ALA A 1 186 ? 6.325 0.705 12.308 1.00 95.31 186 ALA A CA 1
ATOM 1317 C C . ALA A 1 186 ? 5.561 -0.368 11.523 1.00 95.31 186 ALA A C 1
ATOM 1319 O O . ALA A 1 186 ? 4.328 -0.447 11.581 1.00 95.31 186 ALA A O 1
ATOM 1320 N N . ILE A 1 187 ? 6.299 -1.220 10.809 1.00 95.94 187 ILE A N 1
ATOM 1321 C CA . ILE A 1 187 ? 5.748 -2.433 10.200 1.00 95.94 187 ILE A CA 1
ATOM 1322 C C . ILE A 1 187 ? 5.359 -3.389 11.335 1.00 95.94 187 ILE A C 1
ATOM 1324 O O . ILE A 1 187 ? 6.207 -3.871 12.082 1.00 95.94 187 ILE A O 1
ATOM 1328 N N . ALA A 1 188 ? 4.062 -3.644 11.482 1.00 94.94 188 ALA A N 1
ATOM 1329 C CA . ALA A 1 188 ? 3.506 -4.544 12.487 1.00 94.94 188 ALA A CA 1
ATOM 1330 C C . ALA A 1 188 ? 3.455 -5.999 11.996 1.00 94.94 188 ALA A C 1
ATOM 1332 O O . ALA A 1 188 ? 3.567 -6.932 12.793 1.00 94.94 188 ALA A O 1
ATOM 1333 N N . LYS A 1 189 ? 3.260 -6.203 10.689 1.00 96.94 189 LYS A N 1
ATOM 1334 C CA . LYS A 1 189 ? 3.213 -7.527 10.063 1.00 96.94 189 LYS A CA 1
ATOM 1335 C C . LYS A 1 189 ? 3.538 -7.421 8.577 1.00 96.94 189 LYS A C 1
ATOM 1337 O O . LYS A 1 189 ? 2.996 -6.549 7.913 1.00 96.94 189 LYS A O 1
ATOM 1342 N N . VAL A 1 190 ? 4.340 -8.351 8.068 1.00 97.50 190 VAL A N 1
ATOM 1343 C CA . VAL A 1 190 ? 4.551 -8.561 6.629 1.00 97.50 190 VAL A CA 1
ATOM 1344 C C . VAL A 1 190 ? 3.798 -9.819 6.201 1.00 97.50 190 VAL A C 1
ATOM 1346 O O . VAL A 1 190 ? 3.853 -10.843 6.897 1.00 97.50 190 VAL A O 1
ATOM 1349 N N . PHE A 1 191 ? 3.089 -9.733 5.079 1.00 98.38 191 PHE A N 1
ATOM 1350 C CA . PHE A 1 191 ? 2.483 -10.858 4.374 1.00 98.38 191 PHE A CA 1
ATOM 1351 C C . PHE A 1 191 ? 3.113 -11.015 2.996 1.00 98.38 191 PHE A C 1
ATOM 1353 O O . PHE A 1 191 ? 3.365 -10.027 2.324 1.00 98.38 191 PHE A O 1
ATOM 1360 N N . ASN A 1 192 ? 3.339 -12.250 2.576 1.00 97.62 192 ASN A N 1
ATOM 1361 C CA . ASN A 1 192 ? 3.984 -12.624 1.321 1.00 97.62 192 ASN A CA 1
ATOM 1362 C C . ASN A 1 192 ? 3.461 -13.991 0.856 1.00 97.62 192 ASN A C 1
ATOM 1364 O O . ASN A 1 192 ? 2.598 -14.593 1.506 1.00 97.62 192 ASN A O 1
ATOM 1368 N N . SER A 1 193 ? 4.035 -14.518 -0.226 1.00 96.38 193 SER A N 1
ATOM 1369 C CA . SER A 1 193 ? 3.681 -15.817 -0.818 1.00 96.38 193 SER A CA 1
ATOM 1370 C C . SER A 1 193 ? 3.671 -17.002 0.155 1.00 96.38 193 SER A C 1
ATOM 1372 O O . SER A 1 193 ? 2.928 -17.955 -0.068 1.00 96.38 193 SER A O 1
ATOM 1374 N N . ALA A 1 194 ? 4.431 -16.937 1.251 1.00 97.19 194 ALA A N 1
ATOM 1375 C CA . ALA A 1 194 ? 4.479 -17.984 2.269 1.00 97.19 194 ALA A CA 1
ATOM 1376 C C . ALA A 1 194 ? 3.412 -17.839 3.369 1.00 97.19 194 ALA A C 1
ATOM 1378 O O . ALA A 1 194 ? 3.216 -18.761 4.159 1.00 97.19 194 ALA A O 1
ATOM 1379 N N . THR A 1 195 ? 2.757 -16.680 3.482 1.00 97.62 195 THR A N 1
ATOM 1380 C CA . THR A 1 195 ? 1.919 -16.335 4.646 1.00 97.62 195 THR A CA 1
ATOM 1381 C C . THR A 1 195 ? 0.491 -15.927 4.302 1.00 97.62 195 THR A C 1
ATOM 1383 O O . THR A 1 195 ? -0.365 -15.968 5.188 1.00 97.62 195 THR A O 1
ATOM 1386 N N . TRP A 1 196 ? 0.198 -15.565 3.052 1.00 97.94 196 TRP A N 1
ATOM 1387 C CA . TRP A 1 196 ? -1.177 -15.422 2.576 1.00 97.94 196 TRP A CA 1
ATOM 1388 C C . TRP A 1 196 ? -1.692 -16.706 1.927 1.00 97.94 196 TRP A C 1
ATOM 1390 O O . TRP A 1 196 ? -0.938 -17.559 1.466 1.00 97.94 196 TRP A O 1
ATOM 1400 N N . THR A 1 197 ? -3.011 -16.820 1.832 1.00 98.12 197 THR A N 1
ATOM 1401 C CA . THR A 1 197 ? -3.665 -17.825 0.992 1.00 98.12 197 THR A CA 1
ATOM 1402 C C . THR A 1 197 ? -3.907 -17.231 -0.391 1.00 98.12 197 THR A C 1
ATOM 1404 O O . THR A 1 197 ? -4.653 -16.258 -0.517 1.00 98.12 197 THR A O 1
ATOM 1407 N N . ALA A 1 198 ? -3.295 -17.813 -1.422 1.00 97.25 198 ALA A N 1
ATOM 1408 C CA . ALA A 1 198 ? -3.505 -17.424 -2.814 1.00 97.25 198 ALA A CA 1
ATOM 1409 C C . ALA A 1 198 ? -4.636 -18.242 -3.460 1.00 97.25 198 ALA A C 1
ATOM 1411 O O . ALA A 1 198 ? -4.724 -19.454 -3.268 1.00 97.25 198 ALA A O 1
ATOM 1412 N N . LEU A 1 199 ? -5.485 -17.576 -4.241 1.00 96.44 199 LEU A N 1
ATOM 1413 C CA . LEU A 1 199 ? -6.517 -18.183 -5.080 1.00 96.44 199 LEU A CA 1
ATOM 1414 C C . LEU A 1 199 ? -6.143 -18.054 -6.565 1.00 96.44 199 LEU A C 1
ATOM 1416 O O . LEU A 1 199 ? -5.330 -17.211 -6.951 1.00 96.44 199 LEU A O 1
ATOM 1420 N N . ALA A 1 200 ? -6.755 -18.898 -7.399 1.00 93.62 200 ALA A N 1
ATOM 1421 C CA . ALA A 1 200 ? -6.454 -18.995 -8.829 1.00 93.62 200 ALA A CA 1
ATOM 1422 C C . ALA A 1 200 ? -6.795 -17.727 -9.633 1.00 93.62 200 ALA A C 1
ATOM 1424 O O . ALA A 1 200 ? -6.205 -17.490 -10.680 1.00 93.62 200 ALA A O 1
ATOM 1425 N N . ASP A 1 201 ? -7.719 -16.901 -9.144 1.00 93.94 201 ASP A N 1
ATOM 1426 C CA . ASP A 1 201 ? -8.147 -15.648 -9.775 1.00 93.94 201 ASP A CA 1
ATOM 1427 C C . ASP A 1 201 ? -7.234 -14.451 -9.445 1.00 93.94 201 ASP A C 1
ATOM 1429 O O . ASP A 1 201 ? -7.579 -13.309 -9.753 1.00 93.94 201 ASP A O 1
ATOM 1433 N N . GLY A 1 202 ? -6.096 -14.692 -8.785 1.00 96.19 202 GLY A N 1
ATOM 1434 C CA . GLY A 1 202 ? -5.188 -13.639 -8.327 1.00 96.19 202 GLY A CA 1
ATOM 1435 C C . GLY A 1 202 ? -5.502 -13.107 -6.925 1.00 96.19 202 GLY A C 1
ATOM 1436 O O . GLY A 1 202 ? -4.722 -12.339 -6.361 1.00 96.19 202 GLY A O 1
ATOM 1437 N N . THR A 1 203 ? -6.605 -13.535 -6.304 1.00 97.94 203 THR A N 1
ATOM 1438 C CA . THR A 1 203 ? -6.948 -13.107 -4.944 1.00 97.94 203 THR A CA 1
ATOM 1439 C C . THR A 1 203 ? -5.921 -13.618 -3.927 1.00 97.94 203 THR A C 1
ATOM 1441 O O . THR A 1 203 ? -5.508 -14.780 -3.964 1.00 97.94 203 THR A O 1
ATOM 1444 N N . ARG A 1 204 ? -5.513 -12.757 -2.989 1.00 98.25 204 ARG A N 1
ATOM 1445 C CA . ARG A 1 204 ? -4.696 -13.087 -1.811 1.00 98.25 204 ARG A CA 1
ATOM 1446 C C . ARG A 1 204 ? -5.469 -12.727 -0.549 1.00 98.25 204 ARG A C 1
ATOM 1448 O O . ARG A 1 204 ? -5.978 -11.613 -0.434 1.00 98.25 204 ARG A O 1
ATOM 1455 N N . LYS A 1 205 ? -5.559 -13.664 0.394 1.00 98.44 205 LYS A N 1
ATOM 1456 C CA . LYS A 1 205 ? -6.249 -13.478 1.678 1.00 98.44 205 LYS A CA 1
ATOM 1457 C C . LYS A 1 205 ? -5.296 -13.700 2.838 1.00 98.44 205 LYS A C 1
ATOM 1459 O O . LYS A 1 205 ? -4.547 -14.678 2.852 1.00 98.44 205 LYS A O 1
ATOM 1464 N N . MET A 1 206 ? -5.366 -12.826 3.828 1.00 98.31 206 MET A N 1
ATOM 1465 C CA . MET A 1 206 ? -4.551 -12.915 5.028 1.00 98.31 206 MET A CA 1
ATOM 1466 C C . MET A 1 206 ? -5.260 -12.268 6.213 1.00 98.31 206 MET A C 1
ATOM 1468 O O . MET A 1 206 ? -6.066 -11.345 6.072 1.00 98.31 206 MET A O 1
ATOM 1472 N N . THR A 1 207 ? -4.929 -12.751 7.408 1.00 98.06 207 THR A N 1
ATOM 1473 C CA . THR A 1 207 ? -5.499 -12.255 8.658 1.00 98.06 207 THR A CA 1
AT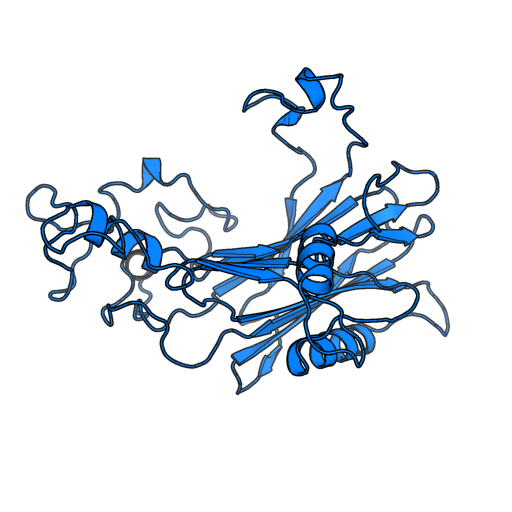OM 1474 C C . THR A 1 207 ? -4.424 -12.185 9.738 1.00 98.06 207 THR A C 1
ATOM 1476 O O . THR A 1 207 ? -3.570 -13.063 9.848 1.00 98.06 207 THR A O 1
ATOM 1479 N N . TYR A 1 208 ? -4.471 -11.137 10.552 1.00 95.00 208 TYR A N 1
ATOM 1480 C CA . TYR A 1 208 ? -3.567 -10.880 11.670 1.00 95.00 208 TYR A CA 1
ATOM 1481 C C . TYR A 1 208 ? -4.361 -10.367 12.878 1.00 95.00 208 TYR A C 1
ATOM 1483 O O . TYR A 1 208 ? -5.451 -9.815 12.728 1.00 95.00 208 TYR A O 1
ATOM 1491 N N . ARG A 1 209 ? -3.838 -10.574 14.090 1.00 96.38 209 ARG A N 1
ATOM 1492 C CA . ARG A 1 209 ? -4.454 -10.095 15.332 1.00 96.38 209 ARG A CA 1
ATOM 1493 C C . ARG A 1 209 ? -3.550 -9.105 16.036 1.00 96.38 209 ARG A C 1
ATOM 1495 O O . ARG A 1 209 ? -2.368 -9.374 16.221 1.00 96.38 209 ARG A O 1
ATOM 1502 N N . ILE A 1 210 ? -4.147 -8.013 16.495 1.00 96.25 210 ILE A N 1
ATOM 1503 C CA . ILE A 1 210 ? -3.525 -7.066 17.413 1.00 96.25 210 ILE A CA 1
ATOM 1504 C C . ILE A 1 210 ? -4.036 -7.403 18.815 1.00 96.25 210 ILE A C 1
ATOM 1506 O O . ILE A 1 210 ? -5.219 -7.172 19.091 1.00 96.25 210 ILE A O 1
ATOM 1510 N N . PRO A 1 211 ? -3.191 -7.959 19.695 1.00 95.25 211 PRO A N 1
ATOM 1511 C CA . PRO A 1 211 ? -3.605 -8.309 21.043 1.00 95.25 211 PRO A CA 1
ATOM 1512 C C . PRO A 1 211 ? -3.652 -7.077 21.953 1.00 95.25 211 PRO A C 1
ATOM 1514 O O . PRO A 1 211 ? -2.856 -6.151 21.801 1.00 95.25 211 PRO A O 1
ATOM 1517 N N . ALA A 1 212 ? -4.557 -7.115 22.935 1.00 93.06 212 ALA A N 1
ATOM 1518 C CA . ALA A 1 212 ? -4.558 -6.264 24.129 1.00 93.06 212 ALA A CA 1
ATOM 1519 C C . ALA A 1 212 ? -4.289 -4.766 23.871 1.00 93.06 212 ALA A C 1
ATOM 1521 O O . ALA A 1 212 ? -3.374 -4.165 24.437 1.00 93.06 212 ALA A O 1
ATOM 1522 N N . ILE A 1 213 ? -5.101 -4.140 23.020 1.00 94.62 213 ILE A N 1
ATOM 1523 C CA . ILE A 1 213 ? -4.918 -2.736 22.652 1.00 94.62 213 ILE A CA 1
ATOM 1524 C C . ILE A 1 213 ? -5.215 -1.796 23.833 1.00 94.62 213 ILE A C 1
ATOM 1526 O O . ILE A 1 213 ? -6.278 -1.859 24.450 1.00 94.62 213 ILE A O 1
ATOM 1530 N N . SER A 1 214 ? -4.281 -0.905 24.159 1.00 95.25 214 SER A N 1
ATOM 1531 C CA . SER A 1 214 ? -4.390 0.006 25.314 1.00 95.25 214 SER A CA 1
ATOM 1532 C C . SER A 1 214 ? -4.306 1.491 24.959 1.00 95.25 214 SER A C 1
ATOM 1534 O O . SER A 1 214 ? -4.618 2.337 25.791 1.00 95.25 214 SER A O 1
ATOM 1536 N N . ALA A 1 215 ? -3.917 1.821 23.728 1.00 96.94 215 ALA A N 1
ATOM 1537 C CA . ALA A 1 215 ? -3.813 3.195 23.256 1.00 96.94 215 ALA A CA 1
ATOM 1538 C C . ALA A 1 215 ? -4.356 3.312 21.836 1.00 96.94 215 ALA A C 1
ATOM 1540 O O . ALA A 1 215 ? -4.133 2.408 21.022 1.00 96.94 215 ALA A O 1
ATOM 1541 N N . SER A 1 216 ? -5.017 4.435 21.547 1.00 98.12 216 SER A N 1
ATOM 1542 C CA . SER A 1 216 ? -5.541 4.721 20.213 1.00 98.12 216 SER A CA 1
ATOM 1543 C C . SER A 1 216 ? -4.430 4.704 19.166 1.00 98.12 216 SER A C 1
ATOM 1545 O O . SER A 1 216 ? -3.327 5.222 19.369 1.00 98.12 216 SER A O 1
ATOM 1547 N N . GLN A 1 217 ? -4.716 4.075 18.037 1.00 97.69 217 GLN A N 1
ATOM 1548 C CA . GLN A 1 217 ? -3.741 3.798 16.990 1.00 97.69 217 GLN A CA 1
ATOM 1549 C C . GLN A 1 217 ? -4.434 3.689 15.639 1.00 97.69 217 GLN A C 1
ATOM 1551 O O . GLN A 1 217 ? -5.658 3.683 15.550 1.00 97.69 217 GLN A O 1
ATOM 1556 N N . TYR A 1 218 ? -3.650 3.590 14.582 1.00 97.44 218 TYR A N 1
ATOM 1557 C CA . TYR A 1 218 ? -4.131 3.292 13.245 1.00 97.44 218 TYR A CA 1
ATOM 1558 C C . TYR A 1 218 ? -3.392 2.085 12.684 1.00 97.44 218 TYR A C 1
ATOM 1560 O O . TYR A 1 218 ? -2.290 1.760 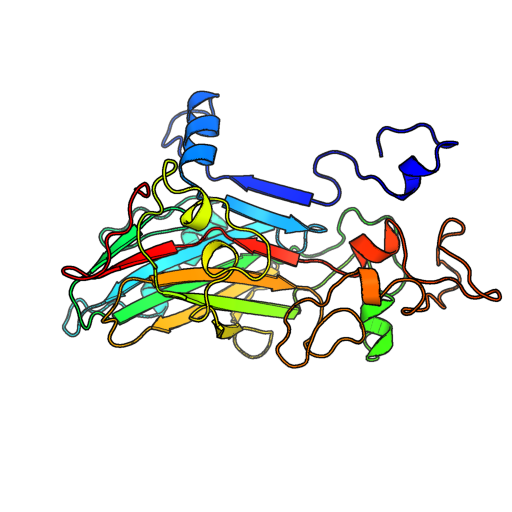13.131 1.00 97.44 218 TYR A O 1
ATOM 1568 N N . VAL A 1 219 ? -3.999 1.453 11.687 1.00 97.88 219 VAL A N 1
ATOM 1569 C CA . VAL A 1 219 ? -3.353 0.481 10.808 1.00 97.88 219 VAL A CA 1
ATOM 1570 C C . VAL A 1 219 ? -3.591 0.874 9.360 1.00 97.88 219 VAL A C 1
ATOM 1572 O O . VAL A 1 219 ? -4.706 1.226 8.996 1.00 97.88 219 VAL A O 1
ATOM 1575 N N . ARG A 1 220 ? -2.554 0.830 8.530 1.00 97.94 220 ARG A N 1
ATOM 1576 C CA . ARG A 1 220 ? -2.627 1.071 7.084 1.00 97.94 220 ARG A CA 1
ATOM 1577 C C . ARG A 1 220 ? -1.832 0.012 6.341 1.00 97.94 220 ARG A C 1
ATOM 1579 O O . ARG A 1 220 ? -1.011 -0.674 6.948 1.00 97.94 220 ARG A O 1
ATOM 1586 N N . LEU A 1 221 ? -2.058 -0.085 5.042 1.00 98.50 221 LEU A N 1
ATOM 1587 C CA . LEU A 1 221 ? -1.360 -1.027 4.187 1.00 98.50 221 LEU A CA 1
ATOM 1588 C C . LEU A 1 221 ? -0.437 -0.300 3.224 1.00 98.50 221 LEU A C 1
ATOM 1590 O O . LEU A 1 221 ? -0.756 0.782 2.725 1.00 98.50 221 LEU A O 1
ATOM 1594 N N . ARG A 1 222 ? 0.680 -0.954 2.947 1.00 98.12 222 ARG A N 1
ATOM 1595 C CA . ARG A 1 222 ? 1.547 -0.696 1.807 1.00 98.12 222 ARG A CA 1
ATOM 1596 C C . ARG A 1 222 ? 1.885 -2.043 1.185 1.00 98.12 222 ARG A C 1
ATOM 1598 O O . ARG A 1 222 ? 2.071 -3.002 1.921 1.00 98.12 222 ARG A O 1
ATOM 1605 N N . GLY A 1 223 ? 1.987 -2.133 -0.128 1.00 98.38 223 GLY A N 1
ATOM 1606 C CA . GLY A 1 223 ? 2.571 -3.308 -0.773 1.00 98.38 223 GLY A CA 1
ATOM 1607 C C . GLY A 1 223 ? 3.290 -2.931 -2.052 1.00 98.38 223 GLY A C 1
ATOM 1608 O O . GLY A 1 223 ? 3.087 -1.831 -2.565 1.00 98.38 223 GLY A O 1
ATOM 1609 N N . THR A 1 224 ? 4.141 -3.833 -2.531 1.00 98.62 224 THR A N 1
ATOM 1610 C CA . THR A 1 224 ? 5.030 -3.592 -3.673 1.00 98.62 224 THR A CA 1
ATOM 1611 C C . THR A 1 224 ? 5.313 -4.874 -4.451 1.00 98.62 224 THR A C 1
ATOM 1613 O O . THR A 1 224 ? 5.123 -5.982 -3.943 1.00 98.62 224 THR A O 1
ATOM 1616 N N . ASN A 1 225 ? 5.752 -4.724 -5.699 1.00 98.25 225 ASN A N 1
ATOM 1617 C CA . ASN A 1 225 ? 6.339 -5.801 -6.495 1.00 98.25 225 ASN A CA 1
ATOM 1618 C C . ASN A 1 225 ? 7.819 -6.066 -6.165 1.00 98.25 225 ASN A C 1
ATOM 1620 O O . ASN A 1 225 ? 8.400 -6.990 -6.735 1.00 98.25 225 ASN A O 1
ATOM 1624 N N . LEU A 1 226 ? 8.444 -5.245 -5.318 1.00 98.06 226 LEU A N 1
ATOM 1625 C CA . LEU A 1 226 ? 9.866 -5.319 -5.012 1.00 98.06 226 LEU A CA 1
ATOM 1626 C C . LEU A 1 226 ? 10.125 -6.027 -3.674 1.00 98.06 226 LEU A C 1
ATOM 1628 O O . LEU A 1 226 ? 9.619 -5.590 -2.638 1.00 98.06 226 LEU A O 1
ATOM 1632 N N . PRO A 1 227 ? 10.971 -7.072 -3.654 1.00 97.75 227 PRO A N 1
ATOM 1633 C CA . PRO A 1 227 ? 11.455 -7.658 -2.412 1.00 97.75 227 PRO A CA 1
ATOM 1634 C C . PRO A 1 227 ? 12.182 -6.642 -1.530 1.00 97.75 227 PRO A C 1
ATOM 1636 O O . PRO A 1 227 ? 12.729 -5.645 -2.014 1.00 97.75 227 PRO A O 1
ATOM 1639 N N . ALA A 1 228 ? 12.255 -6.926 -0.230 1.00 96.38 228 ALA A N 1
ATOM 1640 C CA . ALA A 1 228 ? 13.129 -6.191 0.680 1.00 96.38 228 ALA A CA 1
ATOM 1641 C C . ALA A 1 228 ? 14.603 -6.286 0.243 1.00 96.38 228 ALA A C 1
ATOM 1643 O O . ALA A 1 228 ? 15.031 -7.293 -0.324 1.00 96.38 228 ALA A O 1
ATOM 1644 N N . ALA A 1 229 ? 15.380 -5.247 0.552 1.00 96.31 229 ALA A N 1
ATOM 1645 C CA . ALA A 1 229 ? 16.779 -5.093 0.157 1.00 96.31 229 ALA A CA 1
ATOM 1646 C C . ALA A 1 229 ? 17.024 -5.105 -1.367 1.00 96.31 229 ALA A C 1
ATOM 1648 O O . ALA A 1 229 ? 18.113 -5.476 -1.813 1.00 96.31 229 ALA A O 1
ATOM 1649 N N . THR A 1 230 ? 16.045 -4.683 -2.172 1.00 96.88 230 THR A N 1
ATOM 1650 C CA . THR A 1 230 ? 16.251 -4.458 -3.608 1.00 96.88 230 THR A CA 1
ATOM 1651 C C . THR A 1 230 ? 17.131 -3.215 -3.785 1.00 96.88 230 THR A C 1
ATOM 1653 O O . THR A 1 230 ? 16.723 -2.125 -3.374 1.00 96.88 230 THR A O 1
ATOM 1656 N N . PRO A 1 231 ? 18.340 -3.330 -4.373 1.00 95.56 231 PRO A N 1
ATOM 1657 C CA . PRO A 1 231 ? 19.286 -2.222 -4.444 1.00 95.56 231 PRO A CA 1
ATOM 1658 C C . PRO A 1 231 ? 18.681 -0.968 -5.076 1.00 95.56 231 PRO A C 1
ATOM 1660 O O . PRO A 1 231 ? 18.095 -1.033 -6.154 1.00 95.56 231 PRO A O 1
ATOM 1663 N N . PHE A 1 232 ? 18.878 0.166 -4.398 1.00 95.06 232 PHE A N 1
ATOM 1664 C CA . PHE A 1 232 ? 18.379 1.499 -4.763 1.00 95.06 232 PHE A CA 1
ATOM 1665 C C . PHE A 1 232 ? 16.859 1.698 -4.706 1.00 95.06 232 PHE A C 1
ATOM 1667 O O . PHE A 1 232 ? 16.435 2.837 -4.856 1.00 95.06 232 PHE A O 1
ATOM 1674 N N . GLU A 1 233 ? 16.081 0.657 -4.406 1.00 95.31 233 GLU A N 1
ATOM 1675 C CA . GLU A 1 233 ? 14.616 0.728 -4.368 1.00 95.31 233 GLU A CA 1
ATOM 1676 C C . GLU A 1 233 ? 14.057 0.517 -2.959 1.00 95.31 233 GLU A C 1
ATOM 1678 O O . GLU A 1 233 ? 13.242 1.304 -2.485 1.00 95.31 233 GLU A O 1
ATOM 1683 N N . THR A 1 234 ? 14.513 -0.521 -2.248 1.00 96.31 234 THR A N 1
ATOM 1684 C CA . THR A 1 234 ? 14.011 -0.856 -0.910 1.00 96.31 234 THR A CA 1
ATOM 1685 C C . TH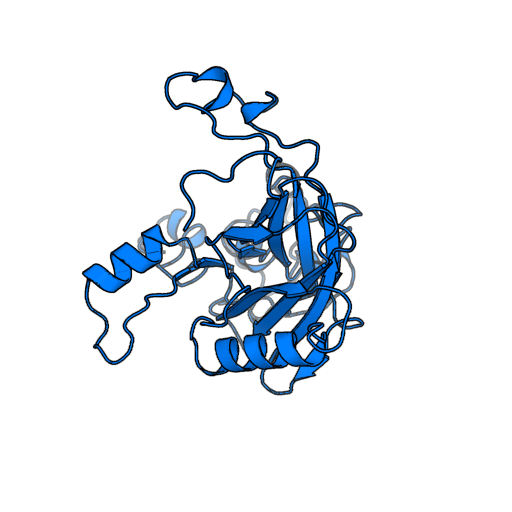R A 1 234 ? 15.140 -1.094 0.088 1.00 96.31 234 THR A C 1
ATOM 1687 O O . THR A 1 234 ? 16.205 -1.625 -0.234 1.00 96.31 234 THR A O 1
ATOM 1690 N N . ASP A 1 235 ? 14.914 -0.696 1.339 1.00 95.12 235 ASP A N 1
ATOM 1691 C CA . ASP A 1 235 ? 15.819 -0.995 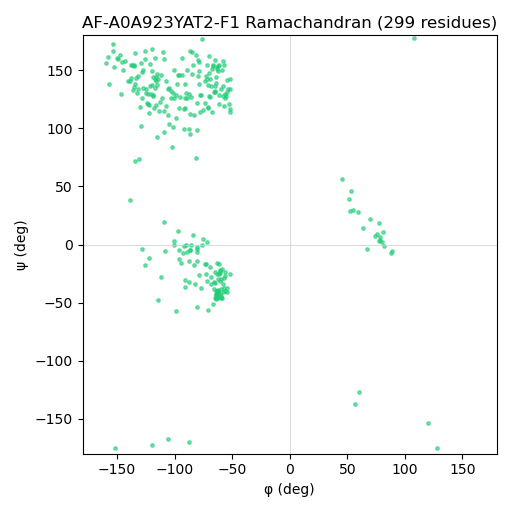2.445 1.00 95.12 235 ASP A CA 1
ATOM 1692 C C . ASP A 1 235 ? 15.687 -2.454 2.926 1.00 95.12 235 ASP A C 1
ATOM 1694 O O . ASP A 1 235 ? 14.847 -3.226 2.458 1.00 95.12 235 ASP A O 1
ATOM 1698 N N . ALA A 1 236 ? 16.514 -2.848 3.900 1.00 94.88 236 ALA A N 1
ATOM 1699 C CA . ALA A 1 236 ? 16.512 -4.204 4.459 1.00 94.88 236 ALA A CA 1
ATOM 1700 C C . ALA A 1 236 ? 15.185 -4.616 5.128 1.00 94.88 236 ALA A C 1
ATOM 1702 O O . ALA A 1 236 ? 14.963 -5.802 5.359 1.00 94.88 236 ALA A O 1
ATOM 1703 N N . SER A 1 237 ? 14.319 -3.651 5.446 1.00 90.94 237 SER A N 1
ATOM 1704 C CA . SER A 1 237 ? 12.988 -3.881 6.014 1.00 90.94 237 SER A CA 1
ATOM 1705 C C . SER A 1 237 ? 11.871 -3.784 4.967 1.00 90.94 237 SER A C 1
ATOM 1707 O O . SER A 1 237 ? 10.707 -3.886 5.342 1.00 90.94 237 SER A O 1
ATOM 1709 N N . GLY A 1 238 ? 12.193 -3.572 3.685 1.00 92.81 238 GLY A N 1
ATOM 1710 C CA . GLY A 1 238 ? 11.213 -3.412 2.607 1.00 92.81 238 GLY A CA 1
ATOM 1711 C C . GLY A 1 238 ? 10.610 -2.009 2.499 1.00 92.81 238 GLY A C 1
ATOM 1712 O O . GLY A 1 238 ? 9.645 -1.811 1.767 1.00 92.81 238 GLY A O 1
ATOM 1713 N N . SER A 1 239 ? 11.146 -1.010 3.208 1.00 92.50 239 SER A N 1
ATOM 1714 C CA . SER A 1 239 ? 10.689 0.375 3.039 1.00 92.50 239 SER A CA 1
ATOM 1715 C C . SER A 1 239 ? 11.305 1.019 1.796 1.00 92.50 239 SER A C 1
ATOM 1717 O O . SER A 1 239 ? 12.464 0.736 1.498 1.00 92.50 239 SER A O 1
ATOM 1719 N N . PRO A 1 240 ? 10.561 1.889 1.086 1.00 94.00 240 PRO A N 1
ATOM 1720 C CA . PRO A 1 240 ? 11.053 2.543 -0.115 1.00 94.00 240 PRO A CA 1
ATOM 1721 C C . PRO A 1 240 ? 12.229 3.457 0.222 1.00 94.00 240 PRO A C 1
ATOM 1723 O O . PRO A 1 240 ? 12.220 4.168 1.234 1.00 94.00 240 PRO A O 1
ATOM 1726 N N . LEU A 1 241 ? 13.232 3.434 -0.644 1.00 93.25 241 LEU A N 1
ATOM 1727 C CA . LEU A 1 241 ? 14.328 4.387 -0.659 1.00 93.25 241 LEU A CA 1
ATOM 1728 C C . LEU A 1 241 ? 13.921 5.635 -1.452 1.00 93.25 241 LEU A C 1
ATOM 1730 O O . LEU A 1 241 ? 12.906 5.664 -2.136 1.00 93.25 241 LEU A O 1
ATOM 1734 N N . LEU A 1 242 ? 14.699 6.709 -1.317 1.00 87.31 242 LEU A N 1
ATOM 1735 C CA . LEU A 1 242 ? 14.460 7.932 -2.081 1.00 87.31 242 LEU A CA 1
ATOM 1736 C C . LEU A 1 242 ? 14.944 7.767 -3.527 1.00 87.31 242 LEU A C 1
ATOM 1738 O O . LEU A 1 242 ? 16.129 7.505 -3.744 1.00 87.31 242 LEU A O 1
ATOM 1742 N N . ASP A 1 243 ? 14.085 8.085 -4.495 1.00 80.00 243 ASP A N 1
ATOM 1743 C CA . ASP A 1 243 ? 14.373 8.008 -5.938 1.00 80.00 243 ASP A CA 1
ATOM 1744 C C . ASP A 1 243 ? 15.603 8.829 -6.368 1.00 80.00 243 ASP A C 1
ATOM 1746 O O . ASP A 1 243 ? 16.292 8.508 -7.335 1.00 80.00 243 ASP A O 1
ATOM 1750 N N . PHE A 1 244 ? 15.944 9.901 -5.642 1.00 72.81 244 PHE A N 1
ATOM 1751 C CA . PHE A 1 244 ? 17.149 10.693 -5.929 1.00 72.81 244 PHE A CA 1
ATOM 1752 C C . PHE A 1 244 ? 18.443 9.869 -5.825 1.00 72.81 244 PHE A C 1
ATOM 1754 O O . PHE A 1 244 ? 19.445 10.223 -6.444 1.00 72.81 244 PHE A O 1
ATOM 1761 N N . GLY A 1 245 ? 18.430 8.775 -5.056 1.00 71.12 245 GLY A N 1
ATOM 1762 C CA . GLY A 1 245 ? 19.553 7.851 -4.925 1.00 71.12 245 GLY A CA 1
ATOM 1763 C C . GLY A 1 245 ? 19.651 6.804 -6.040 1.00 71.12 245 GLY A C 1
ATOM 1764 O O . GLY A 1 245 ? 20.728 6.228 -6.204 1.00 71.12 245 GLY A O 1
ATOM 1765 N N . SER A 1 246 ? 18.579 6.563 -6.807 1.00 74.06 246 SER A N 1
ATOM 1766 C CA . SER A 1 246 ? 18.513 5.509 -7.834 1.00 74.06 246 SER A CA 1
ATOM 1767 C C . SER A 1 246 ? 18.864 5.997 -9.247 1.00 74.06 246 SER A C 1
ATOM 1769 O O . SER A 1 246 ? 19.208 5.192 -10.121 1.00 74.06 246 SER A O 1
ATOM 1771 N N . GLN A 1 247 ? 18.866 7.316 -9.480 1.00 74.75 247 GLN A N 1
ATOM 1772 C CA . GLN A 1 247 ? 19.163 7.900 -10.792 1.00 74.75 247 GLN A CA 1
ATOM 1773 C C . GLN A 1 247 ? 20.544 7.475 -11.317 1.00 74.75 247 GLN A C 1
ATOM 1775 O O . GLN A 1 247 ? 21.584 7.753 -10.715 1.00 74.75 247 GLN A O 1
ATOM 1780 N N . GLY A 1 248 ? 20.556 6.801 -12.471 1.00 82.06 248 GLY A N 1
ATOM 1781 C CA . GLY A 1 248 ? 21.788 6.313 -13.097 1.00 82.06 248 GLY A CA 1
ATOM 1782 C C . GLY A 1 248 ? 22.465 5.164 -12.340 1.00 82.06 248 GLY A C 1
ATOM 1783 O O . GLY A 1 248 ? 23.672 4.974 -12.489 1.00 82.06 248 GLY A O 1
ATOM 1784 N N . LYS A 1 249 ? 21.725 4.422 -11.502 1.00 90.12 249 LYS A N 1
ATOM 1785 C CA . LYS A 1 249 ? 22.256 3.287 -10.724 1.00 90.12 249 LYS A CA 1
ATOM 1786 C C . LYS A 1 249 ? 21.729 1.923 -11.152 1.00 90.12 249 LYS A C 1
ATOM 1788 O O . LYS A 1 249 ? 22.458 0.948 -11.013 1.00 90.12 249 LYS A O 1
ATOM 1793 N N . ILE A 1 250 ? 20.523 1.864 -11.713 1.00 94.88 250 ILE A N 1
ATOM 1794 C CA . ILE A 1 250 ? 19.861 0.615 -12.111 1.00 94.88 250 ILE A CA 1
ATOM 1795 C C . ILE A 1 250 ? 20.009 0.425 -13.630 1.00 94.88 250 ILE A C 1
ATOM 1797 O O . ILE A 1 250 ? 19.309 1.096 -14.392 1.00 94.88 250 ILE A O 1
ATOM 1801 N N . PRO A 1 251 ? 20.937 -0.417 -14.120 1.00 94.81 251 PRO A N 1
ATOM 1802 C CA . PRO A 1 251 ? 21.155 -0.584 -15.554 1.00 94.81 251 PRO A CA 1
ATOM 1803 C C . PRO A 1 251 ? 20.023 -1.384 -16.214 1.00 94.81 251 PRO A C 1
ATOM 1805 O O . PRO A 1 251 ? 19.558 -2.391 -15.686 1.00 94.81 251 PRO A O 1
ATOM 1808 N N . CYS A 1 252 ? 19.633 -0.974 -17.419 1.00 95.31 252 CYS A N 1
ATOM 1809 C CA . CYS A 1 252 ? 18.745 -1.721 -18.305 1.00 95.31 252 CYS A CA 1
ATOM 1810 C C . CYS A 1 252 ? 19.595 -2.331 -19.426 1.00 95.31 252 CYS A C 1
ATOM 1812 O O . CYS A 1 252 ? 20.049 -1.625 -20.326 1.00 95.31 252 CYS A O 1
ATOM 1814 N N . LEU A 1 253 ? 19.855 -3.637 -19.331 1.00 93.75 253 LEU A N 1
ATOM 1815 C CA . LEU A 1 253 ? 20.753 -4.364 -20.242 1.00 93.75 253 LEU A CA 1
ATOM 1816 C C . LEU A 1 253 ? 20.014 -5.162 -21.325 1.00 93.75 253 LEU A C 1
ATOM 1818 O O . LEU A 1 253 ? 20.649 -5.829 -22.139 1.00 93.75 253 LEU A O 1
ATOM 1822 N N . ASP A 1 254 ? 18.684 -5.125 -21.322 1.00 94.81 254 ASP A N 1
ATOM 1823 C CA . ASP A 1 254 ? 17.875 -5.793 -22.335 1.00 94.81 254 ASP A CA 1
ATOM 1824 C C . ASP A 1 254 ? 17.980 -5.061 -23.686 1.00 94.81 254 ASP A C 1
ATOM 1826 O O . ASP A 1 254 ? 18.015 -3.829 -23.753 1.00 94.81 254 ASP A O 1
ATOM 1830 N N . ALA A 1 255 ? 18.011 -5.808 -24.789 1.00 93.81 255 ALA A N 1
ATOM 1831 C CA . ALA A 1 255 ? 18.046 -5.223 -26.129 1.00 93.81 255 ALA A CA 1
ATOM 1832 C C . ALA A 1 255 ? 16.782 -4.398 -26.438 1.00 93.81 255 ALA A C 1
ATOM 1834 O O . ALA A 1 255 ? 16.834 -3.474 -27.250 1.00 93.81 255 ALA A O 1
ATOM 1835 N N . LEU A 1 256 ? 15.664 -4.711 -25.773 1.00 95.38 256 LEU A N 1
ATOM 1836 C CA . LEU A 1 256 ? 14.384 -4.019 -25.903 1.00 95.38 256 LEU A CA 1
ATOM 1837 C C . LEU A 1 256 ? 14.258 -2.785 -24.997 1.00 95.38 256 LEU A C 1
ATOM 1839 O O . LEU A 1 256 ? 13.226 -2.115 -25.044 1.00 95.38 256 LEU A O 1
ATOM 1843 N N . CYS A 1 257 ? 15.278 -2.452 -24.194 1.00 94.19 257 CYS A N 1
ATOM 1844 C CA . CYS A 1 257 ? 15.273 -1.229 -23.392 1.00 94.19 257 CYS A CA 1
ATOM 1845 C C . CYS A 1 257 ? 15.057 0.001 -24.304 1.00 94.19 257 CYS A C 1
ATOM 1847 O O . CYS A 1 257 ? 15.825 0.189 -25.260 1.00 94.19 257 CYS A O 1
ATOM 1849 N N . PRO A 1 258 ? 14.060 0.862 -24.033 1.00 93.00 258 PRO A N 1
ATOM 1850 C CA . PRO A 1 258 ? 13.702 1.977 -24.906 1.00 93.00 258 PRO A CA 1
ATOM 1851 C C . PRO A 1 258 ? 14.845 2.952 -25.202 1.00 93.00 258 PRO A C 1
ATOM 1853 O O . PRO A 1 258 ? 15.808 3.082 -24.445 1.00 93.00 258 PRO A O 1
ATOM 1856 N N . ALA A 1 259 ? 14.766 3.638 -26.343 1.00 91.75 259 ALA A N 1
ATOM 1857 C CA . ALA A 1 259 ? 15.801 4.581 -26.773 1.00 91.75 259 ALA A CA 1
ATOM 1858 C C . ALA A 1 259 ? 15.806 5.890 -25.964 1.00 91.75 259 ALA A C 1
ATOM 1860 O O . ALA A 1 259 ? 16.854 6.518 -25.857 1.00 91.75 259 ALA A O 1
ATOM 1861 N N . HIS A 1 260 ? 14.667 6.283 -25.384 1.00 90.38 260 HIS A N 1
ATOM 1862 C CA . HIS A 1 260 ? 14.512 7.534 -24.629 1.00 90.38 260 HIS A CA 1
ATOM 1863 C C . HIS A 1 260 ? 15.020 7.468 -23.183 1.00 90.38 260 HIS A C 1
ATOM 1865 O O . HIS A 1 260 ? 15.003 8.482 -22.489 1.00 90.38 260 HIS A O 1
ATOM 1871 N N . MET A 1 261 ? 15.468 6.300 -22.717 1.00 91.31 261 MET A N 1
ATOM 1872 C CA . MET A 1 261 ? 16.046 6.148 -21.381 1.00 91.31 261 MET A CA 1
ATOM 1873 C C . MET A 1 261 ? 17.334 6.965 -21.230 1.00 91.31 261 MET A C 1
ATOM 1875 O O . MET A 1 261 ? 18.079 7.170 -22.189 1.00 91.31 261 MET A O 1
ATOM 1879 N N . THR A 1 262 ? 17.644 7.377 -20.003 1.00 91.25 262 THR A N 1
ATOM 1880 C CA . THR A 1 262 ? 18.906 8.047 -19.685 1.00 91.25 262 THR A CA 1
ATOM 1881 C C . THR A 1 262 ? 20.088 7.127 -19.991 1.00 91.25 262 THR A C 1
ATOM 1883 O O . THR A 1 262 ? 20.146 5.991 -19.515 1.00 91.25 262 THR A O 1
ATOM 1886 N N . VAL A 1 263 ? 21.056 7.639 -20.758 1.00 92.31 263 VAL A N 1
ATOM 1887 C CA . VAL A 1 263 ? 22.291 6.929 -21.115 1.00 92.31 263 VAL A CA 1
ATOM 1888 C C . VAL A 1 263 ? 23.481 7.574 -20.417 1.00 92.31 263 VAL A C 1
ATOM 1890 O O . VAL A 1 263 ? 23.721 8.770 -20.571 1.00 92.31 263 VAL A O 1
ATOM 1893 N N . VAL A 1 264 ? 24.265 6.774 -19.694 1.00 90.88 264 VAL A N 1
ATOM 1894 C CA . VAL A 1 264 ? 25.535 7.198 -19.090 1.00 90.88 264 VAL A CA 1
ATOM 1895 C C . VAL A 1 264 ? 26.630 6.261 -19.580 1.00 90.88 264 VAL A C 1
ATOM 1897 O O . VAL A 1 264 ? 26.528 5.047 -19.422 1.00 90.88 264 VAL A O 1
ATOM 1900 N N . SER A 1 265 ? 27.664 6.815 -20.219 1.00 90.69 265 SER A N 1
ATOM 1901 C CA . SER A 1 265 ? 28.797 6.048 -20.767 1.00 90.69 265 SER A CA 1
ATOM 1902 C C . SER A 1 265 ? 28.379 4.873 -21.670 1.00 90.69 265 SER A C 1
ATOM 1904 O O . SER A 1 265 ? 28.967 3.797 -21.617 1.00 90.69 265 SER A O 1
ATOM 1906 N N . GLY A 1 266 ? 27.339 5.069 -22.489 1.00 90.50 266 GLY A N 1
ATOM 1907 C CA . GLY A 1 266 ? 26.823 4.058 -23.423 1.00 90.50 266 GLY A CA 1
ATOM 1908 C C . GLY A 1 266 ? 25.879 3.017 -22.811 1.00 90.50 266 GLY A C 1
ATOM 1909 O O . GLY A 1 266 ? 25.360 2.179 -23.543 1.00 90.50 266 GLY A O 1
ATOM 1910 N N . VAL A 1 267 ? 25.610 3.076 -21.504 1.00 93.25 267 VAL A N 1
ATOM 1911 C CA . VAL A 1 267 ? 24.687 2.169 -20.806 1.00 93.25 267 VAL A CA 1
ATOM 1912 C C . VAL A 1 267 ? 23.366 2.882 -20.532 1.00 93.25 267 VAL A C 1
ATOM 1914 O O . VAL A 1 267 ? 23.364 4.009 -20.035 1.00 93.25 267 VAL A O 1
ATOM 1917 N N . LYS A 1 268 ? 22.241 2.230 -20.848 1.00 95.00 268 LYS A N 1
ATOM 1918 C CA . LYS A 1 268 ? 20.892 2.702 -20.498 1.00 95.00 268 LYS A CA 1
ATOM 1919 C C . LYS A 1 268 ? 20.589 2.384 -19.037 1.00 95.00 268 LYS A C 1
ATOM 1921 O O . LYS A 1 268 ? 20.868 1.278 -18.578 1.00 95.00 268 LYS A O 1
ATOM 1926 N N . PHE A 1 269 ? 19.971 3.319 -18.329 1.00 94.88 269 PHE A N 1
ATOM 1927 C CA . PHE A 1 269 ? 19.551 3.155 -16.935 1.00 94.88 269 PHE A CA 1
ATOM 1928 C C . PHE A 1 269 ? 18.040 3.299 -16.803 1.00 94.88 269 PHE A C 1
ATOM 1930 O O . PHE A 1 269 ? 17.448 4.117 -17.507 1.00 94.88 269 PHE A O 1
ATOM 1937 N N . ALA A 1 270 ? 17.427 2.516 -15.910 1.00 93.62 270 ALA A N 1
ATOM 1938 C CA . ALA A 1 270 ? 16.015 2.640 -15.565 1.00 93.62 270 ALA A CA 1
ATOM 1939 C C . ALA A 1 270 ? 15.718 4.100 -15.196 1.00 93.62 270 ALA A C 1
ATOM 1941 O O . ALA A 1 270 ? 16.312 4.672 -14.283 1.00 93.62 270 ALA A O 1
ATOM 1942 N N . SER A 1 271 ? 14.865 4.732 -15.995 1.00 91.50 271 SER A N 1
ATOM 1943 C CA . SER A 1 271 ? 14.547 6.156 -15.916 1.00 91.50 271 SER A CA 1
ATOM 1944 C C . SER A 1 271 ? 13.190 6.397 -16.563 1.00 91.50 271 SER A C 1
ATOM 1946 O O . SER A 1 271 ? 12.778 5.580 -17.389 1.00 91.50 271 SER A O 1
ATOM 1948 N N . LEU A 1 272 ? 12.565 7.539 -16.265 1.00 90.06 272 LEU A N 1
ATOM 1949 C CA . LEU A 1 272 ? 11.291 7.948 -16.865 1.00 90.06 272 LEU A CA 1
ATOM 1950 C C . LEU A 1 272 ? 10.212 6.875 -16.630 1.00 90.06 272 LEU A C 1
ATOM 1952 O O . LEU A 1 272 ? 10.126 6.316 -15.536 1.00 90.06 272 LEU A O 1
ATOM 1956 N N . ASP A 1 273 ? 9.405 6.572 -17.638 1.00 91.44 273 ASP A N 1
ATOM 1957 C CA . ASP A 1 273 ? 8.371 5.545 -17.573 1.00 91.44 273 ASP A CA 1
ATOM 1958 C C . ASP A 1 273 ? 8.891 4.146 -17.205 1.00 91.44 273 ASP A C 1
ATOM 1960 O O . ASP A 1 273 ? 8.234 3.444 -16.444 1.00 91.44 273 ASP A O 1
ATOM 1964 N N . VAL A 1 274 ? 10.077 3.735 -17.669 1.00 93.75 274 VAL A N 1
ATOM 1965 C CA . VAL A 1 274 ? 10.656 2.429 -17.302 1.00 93.75 274 VAL A CA 1
ATOM 1966 C C . VAL A 1 274 ? 10.926 2.344 -15.801 1.00 93.75 274 VAL A C 1
ATOM 1968 O O . VAL A 1 274 ? 10.673 1.295 -15.215 1.00 93.75 274 VAL A O 1
ATOM 1971 N N . ALA A 1 275 ? 11.405 3.420 -15.167 1.00 93.12 275 ALA A N 1
ATOM 1972 C CA . ALA A 1 275 ? 11.593 3.436 -13.713 1.00 93.12 275 ALA A CA 1
ATOM 1973 C C . ALA A 1 275 ? 10.248 3.299 -12.987 1.00 93.12 275 ALA A C 1
ATOM 1975 O O . ALA A 1 275 ? 10.105 2.429 -12.135 1.00 93.12 275 ALA A O 1
ATOM 1976 N N . ALA A 1 276 ? 9.239 4.067 -13.408 1.00 93.19 276 ALA A N 1
ATOM 1977 C CA . ALA A 1 276 ? 7.897 3.985 -12.839 1.00 93.19 276 ALA A CA 1
ATOM 1978 C C . ALA A 1 276 ? 7.291 2.575 -12.976 1.00 93.19 276 ALA A C 1
ATOM 1980 O O . ALA A 1 276 ? 6.792 2.022 -12.008 1.00 93.19 276 ALA A O 1
ATOM 1981 N N . TRP A 1 277 ? 7.383 1.931 -14.143 1.00 95.94 277 TRP A N 1
ATOM 1982 C CA . TRP A 1 277 ? 6.886 0.558 -14.315 1.00 95.94 277 TRP A CA 1
ATOM 1983 C C . TRP A 1 277 ? 7.700 -0.500 -13.556 1.00 95.94 277 TRP A C 1
ATOM 1985 O O . TRP A 1 277 ? 7.208 -1.613 -13.359 1.00 95.94 277 TRP A O 1
ATOM 1995 N N . SER A 1 278 ? 8.937 -0.185 -13.161 1.00 96.12 278 SER A N 1
ATOM 1996 C CA . SER A 1 278 ? 9.803 -1.109 -12.422 1.00 96.12 278 SER A CA 1
ATOM 1997 C C . SER A 1 278 ? 9.497 -1.125 -10.926 1.00 96.12 278 SER A C 1
ATOM 1999 O O . SER A 1 278 ? 9.579 -2.193 -10.311 1.00 96.12 278 SER A O 1
ATOM 2001 N N . ASP A 1 279 ? 9.112 0.027 -10.376 1.00 95.50 279 ASP A N 1
ATOM 2002 C CA . ASP A 1 279 ? 8.863 0.244 -8.955 1.00 95.50 279 ASP A CA 1
ATOM 2003 C C . ASP A 1 279 ? 7.385 0.573 -8.684 1.00 95.50 279 ASP A C 1
ATOM 2005 O O . ASP A 1 279 ? 6.934 1.718 -8.764 1.00 95.50 279 ASP A O 1
ATOM 2009 N N . LEU A 1 280 ? 6.599 -0.466 -8.400 1.00 97.56 280 LEU A N 1
ATOM 2010 C CA . LEU A 1 280 ? 5.158 -0.365 -8.208 1.00 97.56 280 LEU A CA 1
ATOM 2011 C C . LEU A 1 280 ? 4.802 -0.483 -6.736 1.00 97.56 280 LEU A C 1
ATOM 2013 O O . LEU A 1 280 ? 5.199 -1.423 -6.045 1.00 97.56 280 LEU A O 1
ATOM 2017 N N . TRP A 1 281 ? 3.933 0.419 -6.292 1.00 98.12 281 TRP A N 1
ATOM 2018 C CA . TRP A 1 281 ? 3.397 0.410 -4.943 1.00 98.12 281 TRP A CA 1
ATOM 2019 C C . TRP A 1 281 ? 1.875 0.494 -4.941 1.00 98.12 281 TRP A C 1
ATOM 2021 O O . TRP A 1 281 ? 1.238 1.023 -5.855 1.00 98.12 281 TRP A O 1
ATOM 2031 N N . PHE A 1 282 ? 1.275 0.013 -3.859 1.00 98.50 282 PHE A N 1
ATOM 2032 C CA . PHE A 1 282 ? -0.068 0.413 -3.474 1.00 98.50 282 PHE A CA 1
ATOM 2033 C C . PHE A 1 282 ? -0.079 0.882 -2.022 1.00 98.50 282 PHE A C 1
ATOM 2035 O O . PHE A 1 282 ? 0.695 0.403 -1.191 1.00 98.50 282 PHE A O 1
ATOM 2042 N N . TYR A 1 283 ? -0.989 1.800 -1.714 1.00 98.31 283 TYR A N 1
ATOM 2043 C CA . TYR A 1 283 ? -1.174 2.345 -0.375 1.00 98.31 283 TYR A CA 1
ATOM 2044 C C . TYR A 1 283 ? -2.655 2.409 -0.045 1.00 98.31 283 TYR A C 1
ATOM 2046 O O . TYR A 1 283 ? -3.462 2.856 -0.860 1.00 98.31 283 TYR A O 1
ATOM 2054 N N . SER A 1 284 ? -3.013 1.995 1.166 1.00 98.25 284 SER A N 1
ATOM 2055 C CA . SER A 1 284 ? -4.372 2.148 1.674 1.00 98.25 284 SER A CA 1
ATOM 2056 C C . SER A 1 284 ? -4.471 3.339 2.615 1.00 98.25 284 SER A C 1
ATOM 2058 O O . SER A 1 284 ? -3.547 3.621 3.386 1.00 98.25 284 SER A O 1
ATOM 2060 N N . ASN A 1 285 ? -5.645 3.965 2.659 1.00 97.38 285 ASN A N 1
ATOM 2061 C CA . ASN A 1 285 ? -5.977 4.793 3.808 1.00 97.38 285 ASN A CA 1
ATOM 2062 C C . ASN A 1 285 ? -6.019 3.949 5.096 1.00 97.38 285 ASN A C 1
ATOM 2064 O O . ASN A 1 285 ? -6.230 2.728 5.050 1.00 97.38 285 ASN A O 1
ATOM 2068 N N . PRO A 1 286 ? -5.778 4.574 6.259 1.00 97.50 286 PRO A N 1
ATOM 2069 C CA . PRO A 1 286 ? -5.776 3.869 7.529 1.00 97.50 286 PRO A CA 1
ATOM 2070 C C . PRO A 1 286 ? -7.183 3.450 7.971 1.00 97.50 286 PRO A C 1
ATOM 2072 O O . PRO A 1 286 ? -8.175 4.107 7.660 1.00 97.50 286 PRO A O 1
ATOM 2075 N N . ILE A 1 287 ? -7.240 2.396 8.782 1.00 98.06 287 ILE A N 1
ATOM 2076 C CA . ILE A 1 287 ? -8.333 2.130 9.718 1.00 98.06 287 ILE A CA 1
ATOM 2077 C C . ILE A 1 287 ? -7.870 2.609 11.088 1.00 98.06 287 ILE A C 1
ATOM 2079 O O . ILE A 1 287 ? -6.786 2.236 11.550 1.00 98.06 287 ILE A O 1
ATOM 2083 N N . PHE A 1 288 ? -8.679 3.425 11.751 1.00 97.88 288 PHE A N 1
ATOM 2084 C CA . PHE A 1 288 ? -8.364 3.912 13.086 1.00 97.88 288 PHE A CA 1
ATOM 2085 C C . PHE A 1 288 ? -8.982 3.013 14.152 1.00 97.88 288 PHE A C 1
ATOM 2087 O O . PHE A 1 288 ? -10.079 2.486 13.991 1.00 97.88 288 PHE A O 1
ATOM 2094 N N . VAL A 1 289 ? -8.295 2.865 15.279 1.00 98.12 289 VAL A N 1
ATOM 2095 C CA . VAL A 1 289 ? -8.825 2.229 16.481 1.00 98.12 289 VAL A CA 1
ATOM 2096 C C . VAL A 1 289 ? -8.742 3.238 17.615 1.00 98.12 289 VAL A C 1
ATOM 2098 O O . VAL A 1 289 ? -7.652 3.633 18.031 1.00 98.12 289 VAL A O 1
ATOM 2101 N N . GLU A 1 290 ? -9.902 3.668 18.099 1.00 97.81 290 GLU A N 1
ATOM 2102 C CA . GLU A 1 290 ? -10.032 4.582 19.228 1.00 97.81 290 GLU A CA 1
ATOM 2103 C C . GLU A 1 290 ? -10.269 3.767 20.498 1.00 97.81 290 GLU A C 1
ATOM 2105 O O . GLU A 1 290 ? -11.270 3.060 20.624 1.00 97.81 290 GLU A O 1
ATOM 2110 N N . VAL A 1 291 ? -9.345 3.853 21.450 1.00 97.94 291 VAL A N 1
ATOM 2111 C CA . VAL A 1 291 ? -9.497 3.193 22.746 1.00 97.94 291 VAL A CA 1
ATOM 2112 C C . VAL A 1 291 ? -10.213 4.147 23.700 1.00 97.94 291 VAL A C 1
ATOM 2114 O O . VAL A 1 291 ? -9.774 5.278 23.899 1.00 97.94 291 VAL A O 1
ATOM 2117 N N . GLN A 1 292 ? -11.310 3.698 24.310 1.00 97.25 292 GLN A N 1
ATOM 2118 C CA . GLN A 1 292 ? -12.066 4.482 25.289 1.00 97.25 292 GLN A CA 1
ATOM 2119 C C . GLN A 1 292 ? -11.160 4.927 26.444 1.00 97.25 292 GLN A C 1
ATOM 2121 O O . GLN A 1 292 ? -10.453 4.112 27.036 1.00 97.25 292 GLN A O 1
ATOM 2126 N N . GLY A 1 293 ? -11.188 6.225 26.758 1.00 95.00 293 GLY A N 1
ATOM 2127 C CA . GLY A 1 293 ? -10.309 6.833 27.763 1.00 95.00 293 GLY A CA 1
ATOM 2128 C C . GLY A 1 293 ? -8.876 7.111 27.282 1.00 95.00 293 GLY A C 1
ATOM 2129 O O . GLY A 1 293 ? -8.059 7.566 28.074 1.00 95.00 293 GLY A O 1
ATOM 2130 N N . SER A 1 294 ? -8.565 6.856 26.007 1.00 95.94 294 SER A N 1
ATOM 2131 C CA . SER A 1 294 ? -7.298 7.214 25.356 1.00 95.94 294 SER A CA 1
ATOM 2132 C C . SER A 1 294 ? -7.479 8.414 24.411 1.00 95.94 294 SER A C 1
ATOM 2134 O O . SER A 1 294 ? -8.498 9.105 24.444 1.00 95.94 294 SER A O 1
ATOM 2136 N N . THR A 1 295 ? -6.483 8.682 23.564 1.00 95.94 295 THR A N 1
ATOM 2137 C CA . THR A 1 295 ? -6.508 9.765 22.576 1.00 95.94 295 THR A CA 1
ATOM 2138 C C . THR A 1 295 ? -7.702 9.621 21.632 1.00 95.94 295 THR A C 1
ATOM 2140 O O . THR A 1 295 ? -7.885 8.578 21.005 1.00 95.94 295 THR A O 1
ATOM 2143 N N . VAL A 1 296 ? -8.497 10.679 21.487 1.00 94.94 296 VAL A N 1
ATOM 2144 C CA . VAL A 1 296 ? -9.662 10.693 20.592 1.00 94.94 296 VAL A CA 1
ATOM 2145 C C . VAL A 1 296 ? -9.221 10.718 19.127 1.00 94.94 296 VAL A C 1
ATOM 2147 O O . VAL A 1 296 ? -8.332 11.484 18.748 1.00 94.94 296 VAL A O 1
ATOM 2150 N N . VAL A 1 297 ? -9.884 9.918 18.289 1.00 93.81 297 VAL A N 1
ATOM 2151 C CA . VAL A 1 297 ? -9.745 9.961 16.832 1.00 93.81 297 VAL A CA 1
ATOM 2152 C C . VAL A 1 297 ? -10.817 10.906 16.285 1.00 93.81 297 VAL A C 1
ATOM 2154 O O . VAL A 1 297 ? -11.997 10.559 16.166 1.00 93.81 297 VAL A O 1
ATOM 2157 N N . ALA A 1 298 ? -10.409 12.141 15.998 1.00 88.06 298 ALA A N 1
ATOM 2158 C CA . ALA A 1 298 ? -11.288 13.202 15.513 1.00 88.06 298 ALA A CA 1
ATOM 2159 C C . ALA A 1 298 ? -11.398 13.211 13.979 1.00 88.06 298 ALA A C 1
ATOM 2161 O O . ALA A 1 298 ? -10.446 12.868 13.284 1.00 88.06 298 ALA A O 1
ATOM 2162 N N . GLY A 1 299 ? -12.547 13.651 13.453 1.00 81.69 299 GLY A N 1
ATOM 2163 C CA . GLY A 1 299 ? -12.750 13.858 12.010 1.00 81.69 299 GLY A CA 1
ATOM 2164 C C . GLY A 1 299 ? -12.944 12.584 11.180 1.00 81.69 299 GLY A C 1
ATOM 2165 O O . GLY A 1 299 ? -12.975 12.661 9.957 1.00 81.69 299 GLY A O 1
ATOM 2166 N N . VAL A 1 300 ? -13.098 11.433 11.836 1.00 84.00 300 VAL A N 1
ATOM 2167 C CA . VAL A 1 300 ? -13.281 10.115 11.215 1.00 84.00 300 VAL A CA 1
ATOM 2168 C C . VAL A 1 300 ? -14.625 9.543 11.666 1.00 84.00 300 VAL A C 1
ATOM 2170 O O . VAL A 1 300 ? -14.986 9.692 12.840 1.00 84.00 300 VAL A O 1
ATOM 2173 N N . LYS A 1 301 ? -15.365 8.941 10.728 1.00 74.75 301 LYS A N 1
ATOM 2174 C CA . LYS A 1 301 ? -16.661 8.300 10.996 1.00 74.75 301 LYS A CA 1
ATOM 2175 C C . LYS A 1 301 ? -16.499 7.005 11.777 1.00 74.75 301 LYS A C 1
ATOM 2177 O O . LYS A 1 301 ? -15.557 6.247 11.459 1.00 74.75 301 LYS A O 1
#

pLDDT: mean 92.92, std 7.55, range [54.97, 98.62]

Secondary structure (DSSP, 8-state):
--S-TTSGGGGT---TTTSEEEEE----TTSPP-HHHHHHHHHHT-EEEEETTS-SEEEEEEEEE-SSTTPPPHHHHHHHHHHHHHHT-----TTEEETT-EEEE-TTEEEEEEEEEE--SS--S-S--SB-HHHHTTT---BTTS----EEEEEEEE------TT-HHHHSPPTTSTTS--TT-EEEEEEETTTSEE-TTSEEEEEEEEEEE-S-EEEEEEEESSPTT-TTTB-TTSPBPPGGGTTTTSB--STTS-TTS-EETTEEBS-HHHHHHHS-EEEEPPEEEEETTS----S--

Sequence (301 aa):
GSFGPDQRESSADFFPGEYTRDHVMARTGSAKLGTQAIVDGLRSGNSFVANGQLIDRLAFVACVSYPGPGARSNASVEAAAATAAANNTHINIAGCATMGEKLVVRPGAEIVVSVVVRDPVGTNNAPYSFANPSLKQIGITQPLNAPLLDHIDVIGGKVSGYASPGNLAAYAGLIGSPAASNASAAIAKVFNSATWTALADGTRKMTYRIPAISASQYVRLRGTNLPAATPFETDASGSPLLDFGSQGKIPCLDALCPAHMTVVSGVKFASLDVAAWSDLWFYSNPIFVEVQGSTVVAGVK

Radius of gyration: 20.88 Å; Cα contacts (8 Å, |Δi|>4): 681; chains: 1; bounding box: 58×46×58 Å

Solvent-accessible surface area (backbone atoms only — not comparable to full-atom values): 16302 Å² total; per-residue (Å²): 52,95,50,56,92,89,41,77,58,26,57,62,39,66,49,92,64,53,42,56,39,79,48,62,54,52,76,43,83,94,51,75,89,46,71,68,33,48,54,50,10,63,72,39,34,31,33,36,40,23,23,54,54,44,40,82,41,71,17,55,38,41,28,66,26,51,92,61,98,80,41,66,51,66,65,62,48,38,52,51,22,45,52,17,35,76,68,74,49,77,84,92,50,92,66,47,26,35,32,30,23,46,36,80,40,60,63,56,32,28,35,44,34,18,42,22,39,23,34,57,79,62,69,46,77,52,96,43,73,56,60,20,42,57,45,44,78,76,74,43,86,44,32,36,14,41,65,55,67,42,38,37,36,37,33,31,27,65,53,91,49,80,59,50,80,89,41,44,66,55,57,66,30,55,87,90,35,79,47,57,51,61,95,62,55,42,79,73,45,80,39,32,84,90,66,37,51,76,48,95,78,28,34,35,40,39,69,51,74,48,73,58,40,70,59,15,25,35,40,28,43,37,34,26,51,63,56,56,52,30,81,60,48,22,38,84,85,49,47,76,49,62,67,86,72,25,68,80,66,43,59,40,85,55,91,80,54,66,87,87,38,53,68,58,96,89,41,38,18,48,32,58,47,58,34,53,55,47,62,33,46,34,40,41,40,41,31,36,38,27,22,64,96,43,46,63,71,72,99,50,89

Foldseek 3Di:
DPDDPPDLCVLQDDDVPQFKDKDFAQDQPPHDDDPVSVVVRVLLQLIKMWGQCQWDFKQKKKAWADDDPRGDDLVNRLVQSVVCRVVVHHDDDPRMDTFLAEREAAFQIKIKIKMKTFRAPDFGNDPWQFAQLLVVLVPDGGGLRRFHWFKKFWKKAADPADDDPVPCCQCPNDPPGPNNDGPRIDRPDMDGPVAWDADPRRMTIHMDMDGRHHAKMKIKMKTWSDDAPRPQAHHNRRHGDDNVSQVPPRFDPDPPPDPSADDDPNTGHQDRVSVSSNIIMMIGHIYIYHHVVHHDDPSGD

Nearest PDB structures (foldseek):
  3wyr-assembly1_A  TM=5.042E-01  e=1.344E-02  Homo sapiens
  2ibb-assembly1_A  TM=5.926E-01  e=1.150E+00  Drosophila melanogaster
  6rw7-assembly1_A  TM=4.637E-01  e=3.952E-01  Teredinibacter turnerae T7901
  8oq3-assembly1_D  TM=5.182E-01  e=3.765E+00  Homo sapiens

Mean predicted aligned error: 4.91 Å